Protein AF-A0A3D1IIG9-F1 (afdb_monomer)

Foldseek 3Di:
DDDDDDPDDDDPDPPPPVFPWQFQWADDDDPDPDPPFTKGKTFGADPVRFTDADDFPVNDWDDDPNHTFAWPTKDFADQAFEEEEEEDAAPADPVLVVLLVVLLCVLGDPNHHYHYYYDPDQVLVVLVVLLVVCLVVVTRQAEYEYEAADWDQDDDPDPDPPDRGDTAGDEHDDDLLVSLVSLSNSLYAYEYEHCHPDDRVSSQVSNSSNRHGYYHDVDSNCSNVVSNSRSSRSRRIMMTTGD

Secondary structure (DSSP, 8-state):
-----------------------EE------SSS-PPPEEEEE-B-TTS-B--S--GGG---EETTEEP-EEEEEEPP---EEEEEEES--S-HHHHHHHHHHHHHHS-TT-EEEEEE-SS-HHHHHHHHHHHHHHTT-SSEEEEEEE--EEEEPPSSS-TT-PPEEEE----S-HHHHHHHHHHTT-EEEEEE--SS--HHHHHHHHHHT--EEE-SSGGGHHHHHHHHHHHHHTEEEEEE-

Radius of gyration: 21.19 Å; Cα contacts (8 Å, |Δi|>4): 433; chains: 1; bounding box: 76×45×64 Å

Structure (mmCIF, N/CA/C/O backbone):
data_AF-A0A3D1IIG9-F1
#
_entry.id   AF-A0A3D1IIG9-F1
#
loop_
_atom_site.group_PDB
_atom_site.id
_atom_site.type_symbol
_atom_site.label_atom_id
_atom_site.label_alt_id
_atom_site.label_comp_id
_atom_site.label_asym_id
_atom_site.label_entity_id
_atom_site.label_seq_id
_atom_site.pdbx_PDB_ins_code
_atom_site.Cartn_x
_atom_site.Cartn_y
_atom_site.Cartn_z
_atom_site.occupancy
_atom_site.B_iso_or_equiv
_atom_site.auth_seq_id
_atom_site.auth_comp_id
_atom_site.auth_asym_id
_atom_site.auth_atom_id
_atom_site.pdbx_PDB_model_num
ATOM 1 N N . MET A 1 1 ? -47.572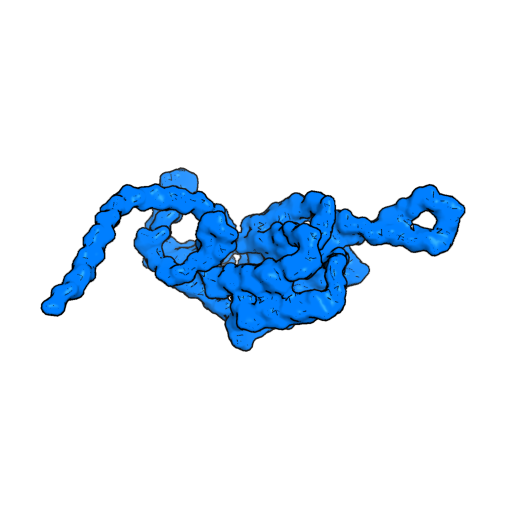 -26.404 11.079 1.00 38.66 1 MET A N 1
ATOM 2 C CA . MET A 1 1 ? -46.557 -25.676 10.290 1.00 38.66 1 MET A CA 1
ATOM 3 C C . MET A 1 1 ? -45.499 -25.202 11.264 1.00 38.66 1 MET A C 1
ATOM 5 O O . MET A 1 1 ? -45.734 -24.271 12.016 1.00 38.66 1 MET A O 1
ATOM 9 N N . THR A 1 2 ? -44.416 -25.962 11.346 1.00 31.12 2 THR A N 1
ATOM 10 C CA . THR A 1 2 ? -43.343 -25.873 12.341 1.00 31.12 2 THR A CA 1
ATOM 11 C C . THR A 1 2 ? -42.063 -25.474 11.617 1.00 31.12 2 THR A C 1
ATOM 13 O O . THR A 1 2 ? -41.696 -26.120 10.637 1.00 31.12 2 THR A O 1
ATOM 16 N N . ALA A 1 3 ? -41.422 -24.396 12.068 1.00 30.47 3 ALA A N 1
ATOM 17 C CA . ALA A 1 3 ? -40.123 -23.944 11.575 1.00 30.47 3 ALA A CA 1
ATOM 18 C C . ALA A 1 3 ? -39.001 -24.874 12.080 1.00 30.47 3 ALA A C 1
ATOM 20 O O . ALA A 1 3 ? -39.094 -25.350 13.216 1.00 30.47 3 ALA A O 1
ATOM 21 N N . PRO A 1 4 ? -37.945 -25.144 11.292 1.00 34.03 4 PRO A N 1
ATOM 22 C CA . PRO A 1 4 ? -36.802 -25.891 11.786 1.00 34.03 4 PRO A CA 1
ATOM 23 C C . PRO A 1 4 ? -35.900 -24.990 12.640 1.00 34.03 4 PRO A C 1
ATOM 25 O O . PRO A 1 4 ? -35.487 -23.906 12.231 1.00 34.03 4 PRO A O 1
ATOM 28 N N . ILE A 1 5 ? -35.602 -25.481 13.839 1.00 34.84 5 ILE A N 1
ATOM 29 C CA . ILE A 1 5 ? -34.604 -24.961 14.769 1.00 34.84 5 ILE A CA 1
ATOM 30 C C . ILE A 1 5 ? -33.250 -25.477 14.273 1.00 34.84 5 ILE A C 1
ATOM 32 O O . ILE A 1 5 ? -33.017 -26.685 14.283 1.00 34.84 5 ILE A O 1
ATOM 36 N N . ASN A 1 6 ? -32.369 -24.586 13.815 1.00 32.25 6 ASN A N 1
ATOM 37 C CA . ASN A 1 6 ? -31.002 -24.957 13.462 1.00 32.25 6 ASN A CA 1
ATOM 38 C C . ASN A 1 6 ? -30.121 -24.868 14.716 1.00 32.25 6 ASN A C 1
ATOM 40 O O . ASN A 1 6 ? -29.625 -23.803 15.076 1.00 32.25 6 ASN A O 1
ATOM 44 N N . THR A 1 7 ? -29.971 -25.988 15.420 1.00 33.12 7 THR A N 1
ATOM 45 C CA . THR A 1 7 ? -28.991 -26.152 16.498 1.00 33.12 7 THR A CA 1
ATOM 46 C C . THR A 1 7 ? -27.610 -26.400 15.892 1.00 33.12 7 THR A C 1
ATOM 48 O O . THR A 1 7 ? -27.179 -27.545 15.756 1.00 33.12 7 THR A O 1
ATOM 51 N N . GLY A 1 8 ? -26.923 -25.320 15.520 1.00 28.28 8 GLY A N 1
ATOM 52 C CA . GLY A 1 8 ? -25.485 -25.329 15.265 1.00 28.28 8 GLY A CA 1
ATOM 53 C C . GLY A 1 8 ? -24.736 -25.356 16.594 1.00 28.28 8 GLY A C 1
ATOM 54 O O . GLY A 1 8 ? -24.771 -24.398 17.360 1.00 28.28 8 GLY A O 1
ATOM 55 N N . HIS A 1 9 ? -24.121 -26.494 16.889 1.00 26.06 9 HIS A N 1
ATOM 56 C CA . HIS A 1 9 ? -23.272 -26.727 18.050 1.00 26.06 9 HIS A CA 1
ATOM 57 C C . HIS A 1 9 ? -22.006 -25.857 17.922 1.00 26.06 9 HIS A C 1
ATOM 59 O O . HIS A 1 9 ? -21.160 -26.125 17.071 1.00 26.06 9 HIS A O 1
ATOM 65 N N . TRP A 1 10 ? -21.879 -24.808 18.737 1.00 26.14 10 TRP A N 1
ATOM 66 C CA . TRP A 1 10 ? -20.650 -24.021 18.848 1.00 26.14 10 TRP A CA 1
ATOM 67 C C . TRP A 1 10 ? -19.617 -24.847 19.616 1.00 26.14 10 TRP A C 1
ATOM 69 O O . TRP A 1 10 ? -19.665 -24.950 20.840 1.00 26.14 10 TRP A O 1
ATOM 79 N N . LEU A 1 11 ? -18.704 -25.488 18.890 1.00 24.77 11 LEU A N 1
ATOM 80 C CA . LEU A 1 11 ? -17.467 -25.980 19.484 1.00 24.77 11 LEU A CA 1
ATOM 81 C C . LEU A 1 11 ? -16.578 -24.764 19.792 1.00 24.77 11 LEU A C 1
ATOM 83 O O . LEU A 1 11 ? -16.455 -23.890 18.931 1.00 24.77 11 LEU A O 1
ATOM 87 N N . PRO A 1 12 ? -15.933 -24.692 20.972 1.00 29.30 12 PRO A N 1
ATOM 88 C CA . PRO A 1 12 ? -14.936 -23.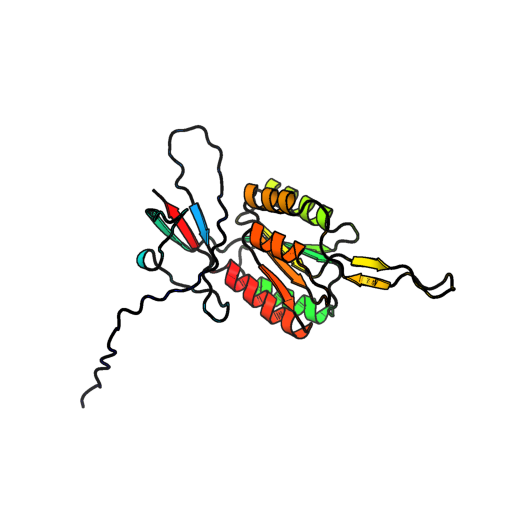673 21.266 1.00 29.30 12 PRO A CA 1
ATOM 89 C C . PRO A 1 12 ? -13.664 -24.019 20.482 1.00 29.30 12 PRO A C 1
ATOM 91 O O . PRO A 1 12 ? -12.725 -24.630 20.990 1.00 29.30 12 PRO A O 1
ATOM 94 N N . GLY A 1 13 ? -13.673 -23.701 19.191 1.00 23.98 13 GLY A N 1
ATOM 95 C CA . GLY A 1 13 ? -12.507 -23.770 18.331 1.00 23.98 13 GLY A CA 1
ATOM 96 C C . GLY A 1 13 ? -11.653 -22.547 18.601 1.00 23.98 13 GLY A C 1
ATOM 97 O O . GLY A 1 13 ? -12.011 -21.442 18.210 1.00 23.98 13 GLY A O 1
ATOM 98 N N . ARG A 1 14 ? -10.526 -22.739 19.286 1.00 28.67 14 ARG A N 1
ATOM 99 C CA . ARG A 1 14 ? -9.437 -21.762 19.305 1.00 28.67 14 ARG A CA 1
ATOM 100 C C . ARG A 1 14 ? -8.974 -21.594 17.856 1.00 28.67 14 ARG A C 1
ATOM 102 O O . ARG A 1 14 ? -8.180 -22.399 17.377 1.00 28.67 14 ARG A O 1
ATOM 109 N N . CYS A 1 15 ? -9.509 -20.599 17.155 1.00 25.22 15 CYS A N 1
ATOM 110 C CA . CYS A 1 15 ? -8.976 -20.173 15.873 1.00 25.22 15 CYS A CA 1
ATOM 111 C C . CYS A 1 15 ? -7.603 -19.561 16.142 1.00 25.22 15 CYS A C 1
ATOM 113 O O . CYS A 1 15 ? -7.480 -18.408 16.541 1.00 25.22 15 CYS A O 1
ATOM 115 N N . LEU A 1 16 ? -6.556 -20.362 15.954 1.00 27.25 16 LEU A N 1
ATOM 116 C CA . LEU A 1 16 ? -5.224 -19.858 15.654 1.00 27.25 16 LEU A CA 1
ATOM 117 C C . LEU A 1 16 ? -5.292 -19.267 14.242 1.00 27.25 16 LEU A C 1
ATOM 119 O O . LEU A 1 16 ? -4.870 -19.892 13.275 1.00 27.25 16 LEU A O 1
ATOM 123 N N . ALA A 1 17 ? -5.883 -18.079 14.118 1.00 29.58 17 ALA A N 1
ATOM 124 C CA . ALA A 1 17 ? -5.626 -17.240 12.965 1.00 29.58 17 ALA A CA 1
ATOM 125 C C . ALA A 1 17 ? -4.151 -16.844 13.071 1.00 29.58 17 ALA A C 1
ATOM 127 O O . ALA A 1 17 ? -3.752 -16.137 13.999 1.00 29.58 17 ALA A O 1
ATOM 128 N N . ALA A 1 18 ? -3.319 -17.359 12.169 1.00 28.66 18 ALA A N 1
ATOM 129 C CA . ALA A 1 18 ? -1.972 -16.849 11.972 1.00 28.66 18 ALA A CA 1
ATOM 130 C C . ALA A 1 18 ? -2.096 -15.461 11.325 1.00 28.66 18 ALA A C 1
ATOM 132 O O . ALA A 1 18 ? -1.883 -15.293 10.130 1.00 28.66 18 ALA A O 1
ATOM 133 N N . ALA A 1 19 ? -2.526 -14.477 12.111 1.0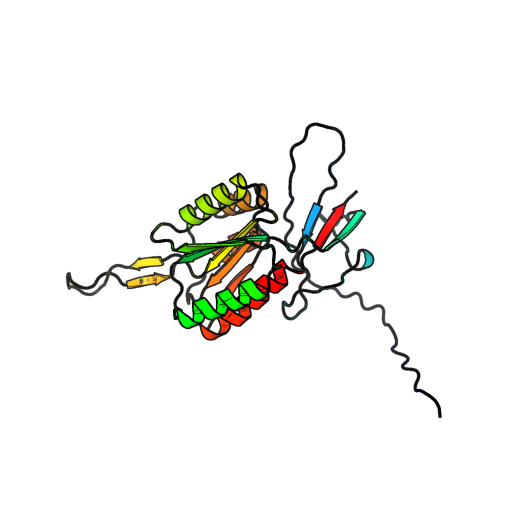0 37.03 19 ALA A N 1
ATOM 134 C CA . ALA A 1 19 ? -2.531 -13.088 11.710 1.00 37.03 19 ALA A CA 1
ATOM 135 C C . ALA A 1 19 ? -1.068 -12.636 11.620 1.00 37.03 19 ALA A C 1
ATOM 137 O O . ALA A 1 19 ? -0.345 -12.589 12.617 1.00 37.03 19 ALA A O 1
ATOM 138 N N . GLY A 1 20 ? -0.606 -12.366 10.400 1.00 31.59 20 GLY A N 1
ATOM 139 C CA . GLY A 1 20 ? 0.626 -11.621 10.190 1.00 31.59 20 GLY A CA 1
ATOM 140 C C . GLY A 1 20 ? 0.391 -10.191 10.659 1.00 31.59 20 GLY A C 1
ATOM 141 O O . GLY A 1 20 ? -0.203 -9.399 9.939 1.00 31.59 20 GLY A O 1
ATOM 142 N N . PHE A 1 21 ? 0.796 -9.874 11.886 1.00 35.38 21 PHE A N 1
ATOM 143 C CA . PHE A 1 21 ? 0.700 -8.520 12.419 1.00 35.38 21 PHE A CA 1
ATOM 144 C C . PHE A 1 21 ? 1.893 -7.695 11.937 1.00 35.38 21 PHE A C 1
ATOM 146 O O . PHE A 1 21 ? 3.041 -8.078 12.162 1.00 35.38 21 PHE A O 1
ATOM 153 N N . VAL A 1 22 ? 1.630 -6.535 11.333 1.00 37.47 22 VAL A N 1
ATOM 154 C CA . VAL A 1 22 ? 2.632 -5.472 11.213 1.00 37.47 22 VAL A CA 1
ATOM 155 C C . VAL A 1 22 ? 2.245 -4.349 12.168 1.00 37.47 22 VAL A C 1
ATOM 157 O O . VAL A 1 22 ? 1.133 -3.837 12.128 1.00 37.47 22 VAL A O 1
ATOM 160 N N . VAL A 1 23 ? 3.165 -4.008 13.068 1.00 35.47 23 VAL A N 1
ATOM 161 C CA . VAL A 1 23 ? 2.992 -3.017 14.135 1.00 35.47 23 VAL A CA 1
ATOM 162 C C . VAL A 1 23 ? 3.627 -1.706 13.667 1.00 35.47 23 VAL A C 1
ATOM 164 O O . VAL A 1 23 ? 4.851 -1.574 13.682 1.00 35.47 23 VAL A O 1
ATOM 167 N N . VAL A 1 24 ? 2.815 -0.727 13.257 1.00 37.62 24 VAL A N 1
ATOM 168 C CA . VAL A 1 24 ? 3.277 0.658 13.042 1.00 37.62 24 VAL A CA 1
ATOM 169 C C . VAL A 1 24 ? 2.921 1.480 14.281 1.00 37.62 24 VAL A C 1
ATOM 171 O O . VAL A 1 24 ? 1.747 1.711 14.566 1.00 37.62 24 VAL A O 1
ATOM 174 N N . ALA A 1 25 ? 3.939 1.895 15.039 1.00 34.03 25 ALA A N 1
ATOM 175 C CA . ALA A 1 25 ? 3.782 2.759 16.206 1.00 34.03 25 ALA A CA 1
ATOM 176 C C . ALA A 1 25 ? 3.838 4.234 15.778 1.00 34.03 25 ALA A C 1
ATOM 178 O O . ALA A 1 25 ? 4.900 4.740 15.421 1.00 34.03 25 ALA A O 1
ATOM 179 N N . LEU A 1 26 ? 2.704 4.934 15.834 1.00 36.94 26 LEU A N 1
ATOM 180 C CA . LEU A 1 26 ? 2.644 6.379 15.601 1.00 36.94 26 LEU A CA 1
ATOM 181 C C . LEU A 1 26 ? 3.054 7.112 16.887 1.00 36.94 26 LEU A C 1
ATOM 183 O O . LEU A 1 26 ? 2.313 7.105 17.869 1.00 36.94 26 LEU A O 1
ATOM 187 N N . SER A 1 27 ? 4.230 7.744 16.899 1.00 34.62 27 SER A N 1
ATOM 188 C CA . SER A 1 27 ? 4.685 8.555 18.037 1.00 34.62 27 SER A CA 1
ATOM 189 C C . SER A 1 27 ? 4.366 10.030 17.805 1.00 34.62 27 SER A C 1
ATOM 191 O O . SER A 1 27 ? 4.919 10.659 16.910 1.00 34.62 27 SER A O 1
ATOM 193 N N . SER A 1 28 ? 3.490 10.608 18.627 1.00 37.94 28 SER A N 1
ATOM 194 C CA . SER A 1 28 ? 3.276 12.059 18.679 1.00 37.94 28 SER A CA 1
ATOM 195 C C . SER A 1 28 ? 4.042 12.648 19.862 1.00 37.94 28 SER A C 1
ATOM 197 O O . SER A 1 28 ? 3.735 12.362 21.019 1.00 37.94 28 SER A O 1
ATOM 199 N N . SER A 1 29 ? 5.038 13.484 19.581 1.00 36.81 29 SER A N 1
ATOM 200 C CA . SER A 1 29 ? 5.820 14.187 20.600 1.00 36.81 29 SER A CA 1
ATOM 201 C C . SER A 1 29 ? 5.036 15.378 21.157 1.00 36.81 29 SER A C 1
ATOM 203 O O . SER A 1 29 ? 5.045 16.457 20.568 1.00 36.81 29 SER A O 1
ATOM 205 N N . SER A 1 30 ? 4.391 15.221 22.316 1.00 34.94 30 SER A N 1
ATOM 206 C CA . SER A 1 30 ? 3.925 16.360 23.118 1.00 34.94 30 SER A CA 1
ATOM 207 C C . SER A 1 30 ? 4.336 16.205 24.578 1.00 34.94 30 SER A C 1
ATOM 209 O O . SER A 1 30 ? 3.951 15.253 25.253 1.00 34.94 30 SER A O 1
ATOM 211 N N . THR A 1 31 ? 5.116 17.162 25.073 1.00 44.75 31 THR A N 1
ATOM 212 C CA . THR A 1 31 ? 5.512 17.307 26.475 1.00 44.75 31 THR A CA 1
ATOM 213 C C . THR A 1 31 ? 4.307 17.702 27.331 1.00 44.75 31 THR A C 1
ATOM 215 O O . THR A 1 31 ? 3.998 18.874 27.525 1.00 44.75 31 THR A O 1
ATOM 218 N N . GLY A 1 32 ? 3.631 16.689 27.863 1.00 37.44 32 GLY A N 1
ATOM 219 C CA . GLY A 1 32 ? 2.594 16.783 28.884 1.00 37.44 32 GLY A CA 1
ATOM 220 C C . GLY A 1 32 ? 2.266 15.374 29.367 1.00 37.44 32 GLY A C 1
ATOM 221 O O . GLY A 1 32 ? 2.089 14.482 28.551 1.00 37.44 32 GLY A O 1
ATOM 222 N N . SER A 1 33 ? 2.233 15.155 30.683 1.00 40.09 33 SER A N 1
ATOM 223 C CA . SER A 1 33 ? 1.969 13.860 31.337 1.00 40.09 33 SER A CA 1
ATOM 224 C C . SER A 1 33 ? 0.505 13.404 31.179 1.00 40.09 33 SER A C 1
ATOM 226 O O . SER A 1 33 ? -0.215 13.213 32.158 1.00 40.09 33 SER A O 1
ATOM 228 N N . ALA A 1 34 ? 0.062 13.221 29.943 1.00 35.38 34 ALA A N 1
ATOM 229 C CA . ALA A 1 34 ? -0.947 12.246 29.581 1.00 35.38 34 ALA A CA 1
ATOM 230 C C . ALA A 1 34 ? -0.166 11.157 28.846 1.00 35.38 34 ALA A C 1
ATOM 232 O O . ALA A 1 34 ? 0.475 11.458 27.842 1.00 35.38 34 ALA A O 1
ATOM 233 N N . GLN A 1 35 ? -0.132 9.927 29.364 1.00 41.72 35 GLN A N 1
ATOM 234 C CA . GLN A 1 35 ? 0.345 8.806 28.557 1.00 41.72 35 GLN A CA 1
ATOM 235 C C . GLN A 1 35 ? -0.565 8.761 27.333 1.00 41.72 35 GLN A C 1
ATOM 237 O O . GLN A 1 35 ? -1.729 8.380 27.441 1.00 41.72 35 GLN A O 1
ATOM 242 N N . THR A 1 36 ? -0.076 9.258 26.196 1.00 47.91 36 THR A N 1
ATOM 243 C CA . THR A 1 36 ? -0.783 9.133 24.929 1.00 47.91 36 THR A CA 1
ATOM 244 C C . THR A 1 36 ? -1.031 7.640 24.753 1.00 47.91 36 THR A C 1
ATOM 246 O O . THR A 1 36 ? -0.054 6.883 24.798 1.00 47.91 36 THR A O 1
ATOM 249 N N . PRO A 1 37 ? -2.294 7.188 24.643 1.00 58.81 37 PRO A N 1
ATOM 250 C CA . PRO A 1 37 ? -2.571 5.771 24.492 1.00 58.81 37 PRO A CA 1
ATOM 251 C C . PRO A 1 37 ? -1.763 5.286 23.298 1.00 58.81 37 PRO A C 1
ATOM 253 O O . PRO A 1 37 ? -1.815 5.890 22.223 1.00 58.81 37 PRO A O 1
ATOM 256 N N . THR A 1 38 ? -0.956 4.249 23.511 1.00 80.25 38 THR A N 1
ATOM 257 C CA . THR A 1 38 ? -0.245 3.627 22.398 1.00 80.25 38 THR A CA 1
ATOM 258 C C . THR A 1 38 ? -1.314 3.116 21.443 1.00 80.25 38 THR A C 1
ATOM 260 O O . THR A 1 38 ? -2.293 2.505 21.876 1.00 80.25 38 THR A O 1
ATOM 263 N N . ARG A 1 39 ? -1.179 3.453 20.162 1.00 87.00 39 ARG A N 1
ATOM 264 C CA . ARG A 1 39 ? -2.126 3.071 19.116 1.00 87.00 39 ARG A CA 1
ATOM 265 C C . ARG A 1 39 ? -1.406 2.241 18.076 1.00 87.00 39 ARG A C 1
ATOM 267 O O . ARG A 1 39 ? -0.316 2.617 17.651 1.00 87.00 39 ARG A O 1
ATOM 274 N N . LEU A 1 40 ? -2.031 1.147 17.666 1.00 88.81 40 LEU A N 1
ATOM 275 C CA . LEU A 1 40 ? -1.550 0.292 16.590 1.00 88.81 40 LEU A CA 1
ATOM 276 C C . LEU A 1 40 ? -2.562 0.279 15.459 1.00 88.81 40 LEU A C 1
ATOM 278 O O . LEU A 1 40 ? -3.728 -0.039 15.679 1.00 88.81 40 LEU A O 1
ATOM 282 N N . LEU A 1 41 ? -2.101 0.604 14.255 1.00 90.50 41 LEU A N 1
ATOM 283 C CA . LEU A 1 41 ? -2.853 0.341 13.037 1.00 90.50 41 LEU A CA 1
ATOM 284 C C . LEU A 1 41 ? -2.630 -1.118 12.641 1.00 90.50 41 LEU A C 1
ATOM 286 O O . LEU A 1 41 ? -1.484 -1.547 12.519 1.00 90.50 41 LEU A O 1
ATOM 290 N N . VAL A 1 42 ? -3.711 -1.867 12.444 1.00 91.44 42 VAL A N 1
ATOM 291 C CA . VAL A 1 42 ? -3.652 -3.280 12.062 1.00 91.44 42 VAL A CA 1
ATOM 292 C C . VAL A 1 42 ? -4.561 -3.574 10.877 1.00 91.44 42 VAL A C 1
ATOM 294 O O . VAL A 1 42 ? -5.683 -3.074 10.786 1.00 91.44 42 VAL A O 1
ATOM 297 N N . THR A 1 43 ? -4.081 -4.443 9.996 1.00 90.75 43 THR A N 1
ATOM 298 C CA . THR A 1 43 ? -4.888 -5.114 8.977 1.00 90.75 43 THR A CA 1
ATOM 299 C C . THR A 1 43 ? -5.131 -6.546 9.436 1.00 90.75 43 THR A C 1
ATOM 301 O O . THR A 1 43 ? -4.185 -7.234 9.820 1.00 90.75 43 THR A O 1
ATOM 304 N N . VAL A 1 44 ? -6.378 -7.014 9.375 1.00 92.00 44 VAL A N 1
ATOM 305 C CA . VAL A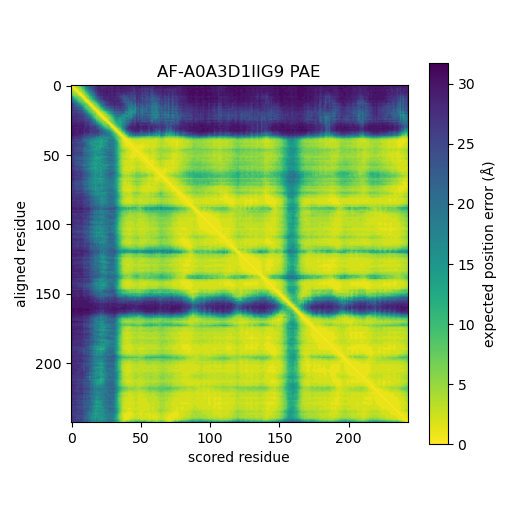 1 44 ? -6.710 -8.427 9.605 1.00 92.00 44 VAL A CA 1
ATOM 306 C C . VAL A 1 44 ? -7.126 -9.046 8.282 1.00 92.00 44 VAL A C 1
ATOM 308 O O . VAL A 1 44 ? -8.054 -8.558 7.641 1.00 92.00 44 VAL A O 1
ATOM 311 N N . LEU A 1 45 ? -6.429 -10.106 7.878 1.00 91.31 45 LEU A N 1
ATOM 312 C CA . LEU A 1 45 ? -6.690 -10.849 6.648 1.00 91.31 45 LEU A CA 1
ATOM 313 C C . LEU A 1 45 ? -7.197 -12.257 6.981 1.00 91.31 45 LEU A C 1
ATOM 315 O O . LEU A 1 45 ? -6.784 -12.846 7.982 1.00 91.31 45 LEU A O 1
ATOM 319 N N . ASP A 1 46 ? -8.074 -12.797 6.140 1.00 90.38 46 ASP A N 1
ATOM 320 C CA . ASP A 1 46 ? -8.499 -14.194 6.198 1.00 90.38 46 ASP A CA 1
ATOM 321 C C . ASP A 1 46 ? -7.473 -15.143 5.546 1.00 90.38 46 ASP A C 1
ATOM 323 O O . ASP A 1 46 ? -6.420 -14.731 5.054 1.00 90.38 46 ASP A O 1
ATOM 327 N N . GLU A 1 47 ? -7.780 -16.442 5.518 1.00 89.56 47 GLU A N 1
ATOM 328 C CA . GLU A 1 47 ? -6.907 -17.475 4.934 1.00 89.56 47 GLU A CA 1
ATOM 329 C C . GLU A 1 47 ? -6.653 -17.292 3.427 1.00 89.56 47 GLU A C 1
ATOM 331 O O . GLU A 1 47 ? -5.698 -17.846 2.882 1.00 89.56 47 GLU A O 1
ATOM 336 N N . THR A 1 48 ? -7.503 -16.523 2.744 1.00 85.81 48 THR A N 1
ATOM 337 C CA . THR A 1 48 ? -7.375 -16.201 1.319 1.00 85.81 48 THR A CA 1
ATOM 338 C C . THR A 1 48 ? -6.613 -14.897 1.076 1.00 85.81 48 THR A C 1
ATOM 340 O O . THR A 1 48 ? -6.307 -14.574 -0.073 1.00 85.81 48 THR A O 1
ATOM 343 N N . GLY A 1 49 ? -6.271 -14.169 2.145 1.00 84.31 49 GLY A N 1
ATOM 344 C CA . GLY A 1 49 ? -5.648 -12.851 2.092 1.00 84.31 49 GLY A CA 1
ATOM 345 C C . GLY A 1 49 ? -6.645 -11.706 1.907 1.00 84.31 49 GLY A C 1
ATOM 346 O O . GLY A 1 49 ? -6.222 -10.593 1.605 1.00 84.31 49 GLY A O 1
ATOM 347 N N . ALA A 1 50 ? -7.951 -11.949 2.056 1.00 88.00 50 ALA A N 1
ATOM 348 C CA . ALA A 1 50 ? -8.960 -10.900 1.972 1.00 88.00 50 ALA A CA 1
ATOM 349 C C . ALA A 1 50 ? -9.132 -10.197 3.332 1.00 88.00 50 ALA A C 1
ATOM 351 O O . ALA A 1 50 ? -9.083 -10.859 4.370 1.00 88.00 50 ALA A O 1
ATOM 352 N N . PRO A 1 51 ? -9.341 -8.870 3.364 1.00 91.31 51 PRO A N 1
ATOM 353 C CA . PRO A 1 51 ? -9.498 -8.145 4.618 1.00 91.31 51 PRO A CA 1
ATOM 354 C C . PRO A 1 51 ? -10.808 -8.484 5.340 1.00 91.31 51 PRO A C 1
ATOM 356 O O . PRO A 1 51 ? -11.864 -8.613 4.718 1.00 91.31 51 PRO A O 1
ATOM 359 N N . VAL A 1 52 ? -10.742 -8.582 6.670 1.00 93.06 52 VAL A N 1
ATOM 360 C CA . VAL A 1 52 ? -11.872 -8.947 7.537 1.00 93.06 52 VAL A CA 1
ATOM 361 C C . VAL A 1 52 ? -12.482 -7.704 8.188 1.00 93.06 52 VAL A C 1
ATOM 363 O O . VAL A 1 52 ? -11.854 -7.022 9.000 1.00 93.06 52 VAL A O 1
ATOM 366 N N . ALA A 1 53 ? -13.739 -7.420 7.849 1.00 92.62 53 ALA A N 1
ATOM 367 C CA . ALA A 1 53 ? -14.507 -6.289 8.368 1.00 92.62 53 ALA A CA 1
ATOM 368 C C . ALA A 1 53 ? -15.359 -6.658 9.601 1.00 92.62 53 ALA A C 1
ATOM 370 O O . ALA A 1 53 ? -15.719 -7.816 9.798 1.00 92.62 53 ALA A O 1
ATOM 371 N N . GLY A 1 54 ? -15.751 -5.646 10.382 1.00 91.81 54 GLY A N 1
ATOM 372 C CA . GLY A 1 54 ? -16.710 -5.782 11.483 1.00 91.81 54 GLY A CA 1
ATOM 373 C C . GLY A 1 54 ? -16.153 -6.390 12.771 1.00 91.81 54 GLY A C 1
ATOM 374 O O . GLY A 1 54 ? -16.948 -6.770 13.628 1.00 91.81 54 GLY A O 1
ATOM 375 N N . LEU A 1 55 ? -14.827 -6.469 12.914 1.00 92.94 55 LEU A N 1
ATOM 376 C CA . LEU A 1 55 ? -14.200 -7.013 14.113 1.00 92.94 55 LEU A CA 1
ATOM 377 C C . LEU A 1 55 ? -14.401 -6.089 15.317 1.00 92.94 55 LEU A C 1
ATOM 379 O O . LEU A 1 55 ? -14.314 -4.862 15.230 1.00 92.94 55 LEU A O 1
ATOM 383 N N . THR A 1 56 ? -14.638 -6.714 16.458 1.00 92.00 56 THR A N 1
ATOM 384 C CA . THR A 1 56 ? -14.861 -6.097 17.761 1.00 92.00 56 THR A CA 1
ATOM 385 C C . THR A 1 56 ? -13.691 -6.383 18.694 1.00 92.00 56 THR A C 1
ATOM 387 O O . THR A 1 56 ? -12.876 -7.266 18.445 1.00 92.00 56 THR A O 1
ATOM 390 N N . ARG A 1 57 ? -13.604 -5.647 19.807 1.00 92.50 57 ARG A N 1
ATOM 391 C CA . ARG A 1 57 ? -12.539 -5.807 20.811 1.00 92.50 57 ARG A CA 1
ATOM 392 C C . ARG A 1 57 ? -12.319 -7.263 21.237 1.00 92.50 57 ARG A C 1
ATOM 394 O O . ARG A 1 57 ? -11.171 -7.677 21.352 1.00 92.50 57 ARG A O 1
ATOM 401 N N . ASP A 1 58 ? -13.395 -8.013 21.462 1.00 92.31 58 ASP A N 1
ATOM 402 C CA . ASP A 1 58 ? -13.333 -9.378 22.002 1.00 92.31 58 ASP A CA 1
ATOM 403 C C . ASP A 1 58 ? -12.710 -10.386 21.017 1.00 92.31 58 ASP A C 1
ATOM 405 O O . ASP A 1 58 ? -12.364 -11.503 21.398 1.00 92.31 58 ASP A O 1
ATOM 409 N N . GLU A 1 59 ? -12.534 -9.989 19.755 1.00 93.94 59 GLU A N 1
ATOM 410 C CA . GLU A 1 59 ? -11.901 -10.783 18.698 1.00 93.94 59 GLU A CA 1
ATOM 411 C C . GLU A 1 59 ? -10.393 -10.511 18.575 1.00 93.94 59 GLU A C 1
ATOM 413 O O . GLU A 1 59 ? -9.713 -11.163 17.782 1.00 93.94 59 GLU A O 1
ATOM 418 N N . PHE A 1 60 ? -9.847 -9.585 19.373 1.00 93.06 60 PHE A N 1
ATOM 419 C CA . PHE A 1 60 ? -8.419 -9.283 19.403 1.00 93.06 60 PHE A CA 1
ATOM 420 C C . PHE A 1 60 ? -7.766 -9.772 20.695 1.00 93.06 60 PHE A C 1
ATOM 422 O O . PHE A 1 60 ? -8.202 -9.491 21.808 1.00 93.06 60 PHE A O 1
ATOM 429 N N . THR A 1 61 ? -6.627 -10.440 20.538 1.00 91.69 61 THR A N 1
ATOM 430 C CA . THR A 1 61 ? -5.667 -10.680 21.616 1.00 91.69 61 THR A CA 1
ATOM 431 C C . THR A 1 61 ? -4.304 -10.246 21.109 1.00 91.69 61 THR A C 1
ATOM 433 O O . THR A 1 61 ? -3.804 -10.797 20.129 1.00 91.69 61 THR A O 1
ATOM 436 N N . VAL A 1 62 ? -3.705 -9.249 21.756 1.00 89.81 62 VAL A N 1
ATOM 437 C CA . VAL A 1 62 ? -2.400 -8.716 21.356 1.00 89.81 62 VAL A CA 1
ATOM 438 C C . VAL A 1 62 ? -1.374 -9.098 22.404 1.00 89.81 62 VAL A C 1
ATOM 440 O O . VAL A 1 62 ? -1.600 -8.922 23.599 1.00 89.81 62 VAL A O 1
ATOM 443 N N . ARG A 1 63 ? -0.238 -9.627 21.951 1.00 88.69 63 ARG A N 1
ATOM 444 C CA . ARG A 1 63 ? 0.880 -9.997 22.817 1.00 88.69 63 ARG A CA 1
ATOM 445 C C . ARG A 1 63 ? 2.161 -9.348 22.315 1.00 88.69 63 ARG A C 1
ATOM 447 O O . ARG A 1 63 ? 2.430 -9.384 21.117 1.00 88.69 63 ARG A O 1
ATOM 454 N N . LEU A 1 64 ? 2.948 -8.801 23.231 1.00 83.44 64 LEU A N 1
ATOM 455 C CA . LEU A 1 64 ? 4.303 -8.319 22.980 1.00 83.44 64 LEU A CA 1
ATOM 456 C C . LEU A 1 64 ? 5.256 -9.130 23.854 1.00 83.44 64 LEU A C 1
ATOM 458 O O . LEU A 1 64 ? 5.058 -9.193 25.064 1.00 83.44 64 LEU A O 1
ATOM 462 N N . ASP A 1 65 ? 6.245 -9.785 23.244 1.00 87.75 65 ASP A N 1
ATOM 463 C CA . ASP A 1 65 ? 7.206 -10.651 23.946 1.00 87.75 65 ASP A CA 1
ATOM 464 C C . ASP A 1 65 ? 6.525 -11.660 24.890 1.00 87.75 65 ASP A C 1
ATOM 466 O O . ASP A 1 65 ? 6.867 -11.793 26.063 1.00 87.75 65 ASP A O 1
ATOM 470 N N . ASP A 1 66 ? 5.496 -12.343 24.374 1.00 87.31 66 ASP A N 1
ATOM 471 C CA . ASP A 1 66 ? 4.632 -13.277 25.105 1.00 87.31 66 ASP A CA 1
ATOM 472 C C . ASP A 1 66 ? 3.770 -12.678 26.232 1.00 87.31 66 ASP A C 1
ATOM 474 O O . ASP A 1 66 ? 2.950 -13.401 26.806 1.00 87.31 66 ASP A O 1
ATOM 478 N N . VAL A 1 67 ? 3.840 -11.377 26.497 1.00 88.75 67 VAL A N 1
ATOM 479 C CA . VAL A 1 67 ? 2.980 -10.692 27.469 1.00 88.75 67 VAL A CA 1
ATOM 480 C C . VAL A 1 67 ? 1.725 -10.178 26.775 1.00 88.75 67 VAL A C 1
ATOM 482 O O . VAL A 1 67 ? 1.810 -9.443 25.796 1.00 88.75 67 VAL A O 1
ATOM 485 N N . GLU A 1 68 ? 0.552 -10.574 27.267 1.00 89.88 68 GLU A N 1
ATOM 486 C CA . GLU A 1 68 ? -0.728 -10.046 26.786 1.00 89.88 68 GLU A CA 1
ATOM 487 C C . GLU A 1 68 ? -0.891 -8.580 27.188 1.00 89.88 68 GLU A C 1
ATOM 489 O O . GLU A 1 68 ? -0.690 -8.219 28.348 1.00 89.88 68 GLU A O 1
ATOM 494 N N . LEU A 1 69 ? -1.208 -7.741 26.204 1.00 88.44 69 LEU A N 1
ATOM 495 C CA . LEU A 1 69 ? -1.431 -6.316 26.394 1.00 88.44 69 LEU A CA 1
ATOM 496 C C . LEU A 1 69 ? -2.908 -6.061 26.680 1.00 88.44 69 LEU A C 1
ATOM 498 O O . LEU A 1 69 ? -3.775 -6.609 25.996 1.00 88.44 69 LEU A O 1
ATOM 502 N N . ASP A 1 70 ? -3.191 -5.180 27.640 1.00 89.44 70 ASP A N 1
ATOM 503 C CA . ASP A 1 70 ? -4.560 -4.738 27.883 1.00 89.44 70 ASP A CA 1
ATOM 504 C C . ASP A 1 70 ? -4.978 -3.764 26.780 1.00 89.44 70 ASP A C 1
ATOM 506 O O . ASP A 1 70 ? -4.522 -2.618 26.690 1.00 89.44 70 ASP A O 1
ATOM 510 N N . LEU A 1 71 ? -5.823 -4.259 25.882 1.00 91.06 71 LEU A N 1
ATOM 511 C CA . LEU A 1 71 ? -6.483 -3.408 24.911 1.00 91.06 71 LEU A CA 1
ATOM 512 C C . LEU A 1 71 ? -7.384 -2.436 25.677 1.00 91.06 71 LEU A C 1
ATOM 514 O O . LEU A 1 71 ? -8.072 -2.805 26.612 1.00 91.06 71 LEU A O 1
ATOM 518 N N . ALA A 1 72 ? -7.444 -1.180 25.275 1.00 91.06 72 ALA A N 1
ATOM 519 C CA . ALA A 1 72 ? -8.425 -0.206 25.740 1.00 91.06 72 ALA A CA 1
ATOM 520 C C . ALA A 1 72 ? -9.620 -0.138 24.774 1.00 91.06 72 ALA A C 1
ATOM 522 O O . ALA A 1 72 ? -10.763 0.015 25.204 1.00 91.06 72 ALA A O 1
ATOM 523 N N . GLY A 1 73 ? -9.388 -0.336 23.474 1.00 90.81 73 GLY A N 1
ATOM 524 C CA . GLY A 1 73 ? -10.442 -0.299 22.466 1.00 90.81 73 GLY A CA 1
ATOM 525 C C . GLY A 1 73 ? -9.973 -0.724 21.082 1.00 90.81 73 GLY A C 1
ATOM 526 O O . GLY A 1 73 ? -8.774 -0.787 20.811 1.00 90.81 73 GLY A O 1
ATOM 527 N N . VAL A 1 74 ? -10.954 -1.002 20.226 1.00 94.81 74 VAL A N 1
ATOM 528 C CA . VAL A 1 74 ? -10.783 -1.338 18.813 1.00 94.81 74 VAL A CA 1
ATOM 529 C C . VAL A 1 74 ? -11.802 -0.532 18.027 1.00 94.81 74 VAL A C 1
ATOM 531 O O . VAL A 1 74 ? -12.995 -0.593 18.325 1.00 94.81 74 VAL A O 1
ATOM 534 N N . GLU A 1 75 ? -11.334 0.219 17.039 1.00 94.88 75 GLU A N 1
ATOM 535 C CA . GLU A 1 75 ? -12.181 1.007 16.146 1.00 94.88 75 GLU A CA 1
ATOM 536 C C . GLU A 1 75 ? -11.701 0.879 14.696 1.00 94.88 75 GLU A C 1
ATOM 538 O O . GLU A 1 75 ? -10.500 0.709 14.471 1.00 94.88 75 GLU A O 1
ATOM 543 N N . PRO A 1 76 ? -12.594 0.952 13.695 1.00 93.81 76 PRO A N 1
ATOM 544 C CA . PRO A 1 76 ? -12.175 1.100 12.307 1.00 93.81 76 PRO A CA 1
ATOM 545 C C . PRO A 1 76 ? -11.298 2.347 12.136 1.00 93.81 76 PRO A C 1
ATOM 547 O O . PRO A 1 76 ? -11.604 3.413 12.673 1.00 93.81 76 PRO A O 1
ATOM 550 N N . ALA A 1 77 ? -10.209 2.223 11.381 1.00 92.12 77 ALA A N 1
ATOM 551 C CA . ALA A 1 77 ? -9.370 3.356 11.017 1.00 92.12 77 ALA A CA 1
ATOM 552 C C . ALA A 1 77 ? -10.132 4.308 10.081 1.00 92.12 77 ALA A C 1
ATOM 554 O O . ALA A 1 77 ? -11.027 3.893 9.343 1.00 92.12 77 ALA A O 1
ATOM 555 N N . THR A 1 78 ? -9.763 5.593 10.073 1.00 89.06 78 THR A N 1
ATOM 556 C CA . THR A 1 78 ? -10.361 6.555 9.136 1.00 89.06 78 THR A CA 1
ATOM 557 C C . THR A 1 78 ? -10.124 6.094 7.701 1.00 89.06 78 THR A C 1
ATOM 559 O O . THR A 1 78 ? -9.011 5.723 7.350 1.00 89.06 78 THR A O 1
ATOM 562 N N . THR A 1 79 ? -11.142 6.112 6.852 1.00 90.94 79 THR A N 1
ATOM 563 C CA . THR A 1 79 ? -11.037 5.590 5.480 1.00 90.94 79 THR A CA 1
ATOM 564 C C . THR A 1 79 ? -10.490 6.613 4.489 1.00 90.94 79 THR A C 1
ATOM 566 O O . THR A 1 79 ? -9.984 6.223 3.446 1.00 90.94 79 THR A O 1
ATOM 569 N N . THR A 1 80 ? -10.540 7.905 4.819 1.00 94.19 80 THR A N 1
ATOM 570 C CA . THR A 1 80 ? -9.956 8.977 4.006 1.00 94.19 80 THR A CA 1
ATOM 571 C C . THR A 1 80 ? -8.430 8.931 4.052 1.00 94.19 80 THR A C 1
ATOM 573 O O . THR A 1 80 ? -7.837 8.919 5.137 1.00 94.19 80 THR A O 1
ATOM 576 N N . MET A 1 81 ? -7.803 8.923 2.875 1.00 94.12 81 MET A N 1
ATOM 577 C CA . MET A 1 81 ? -6.355 8.742 2.722 1.00 94.12 81 MET A CA 1
ATOM 578 C C . MET A 1 81 ? -5.759 9.734 1.731 1.00 94.12 81 MET A C 1
ATOM 580 O O . MET A 1 81 ? -6.448 10.233 0.839 1.00 94.12 81 MET A O 1
ATOM 584 N N . GLN A 1 82 ? -4.451 9.947 1.830 1.00 96.00 82 GLN A N 1
ATOM 585 C CA . GLN A 1 82 ? -3.685 10.614 0.786 1.00 96.00 82 GLN A CA 1
ATOM 586 C C . GLN A 1 82 ? -2.645 9.658 0.217 1.00 96.00 82 GLN A C 1
ATOM 588 O O . GLN A 1 82 ? -1.726 9.229 0.913 1.00 96.00 82 GLN A O 1
ATOM 593 N N . VAL A 1 83 ? -2.806 9.329 -1.059 1.00 96.94 83 VAL A N 1
ATOM 594 C CA . VAL A 1 83 ? -1.981 8.362 -1.773 1.00 96.94 83 VAL A CA 1
ATOM 595 C C . VAL A 1 83 ? -1.074 9.094 -2.753 1.00 96.94 83 VAL A C 1
ATOM 597 O O . VAL A 1 83 ? -1.560 9.846 -3.594 1.00 96.94 83 VAL A O 1
ATOM 600 N N . VAL A 1 84 ? 0.229 8.828 -2.700 1.00 97.19 84 VAL A N 1
ATOM 601 C CA . VAL A 1 84 ? 1.158 9.140 -3.793 1.00 97.19 84 VAL A CA 1
ATOM 602 C C . VAL A 1 84 ? 1.439 7.850 -4.558 1.00 97.19 84 VAL A C 1
ATOM 604 O O . VAL A 1 84 ? 2.064 6.926 -4.038 1.00 97.19 84 VAL A O 1
ATOM 607 N N . ALA A 1 85 ? 0.947 7.772 -5.791 1.00 96.19 85 ALA A N 1
ATOM 608 C CA . ALA A 1 85 ? 1.167 6.659 -6.701 1.00 96.19 85 ALA A CA 1
ATOM 609 C C . ALA A 1 85 ? 2.390 6.931 -7.588 1.00 96.19 85 ALA A C 1
ATOM 611 O O . ALA A 1 85 ? 2.373 7.848 -8.410 1.00 96.19 85 ALA A O 1
ATOM 612 N N . ILE A 1 86 ? 3.435 6.119 -7.435 1.00 94.88 86 ILE A N 1
ATOM 613 C CA . ILE A 1 86 ? 4.696 6.222 -8.175 1.00 94.88 86 ILE A CA 1
ATOM 614 C C . ILE A 1 86 ? 4.723 5.168 -9.283 1.00 94.88 86 ILE A C 1
ATOM 616 O O . ILE A 1 86 ? 4.497 3.988 -9.023 1.00 94.88 86 ILE A O 1
ATOM 620 N N . PHE A 1 87 ? 5.031 5.577 -10.514 1.00 90.94 87 PHE A N 1
ATOM 621 C CA . PHE A 1 87 ? 5.108 4.693 -11.678 1.00 90.94 87 PHE A CA 1
ATOM 622 C C . PHE A 1 87 ? 6.537 4.632 -12.207 1.00 90.94 87 PHE A C 1
ATOM 624 O O . PHE A 1 87 ? 7.072 5.643 -12.665 1.00 90.94 87 PHE A O 1
ATOM 631 N N . GLU A 1 88 ? 7.124 3.435 -12.208 1.00 87.81 88 GLU A N 1
ATOM 632 C CA . GLU A 1 88 ? 8.378 3.172 -12.919 1.00 87.81 88 GLU A CA 1
ATOM 633 C C . GLU A 1 88 ? 8.481 1.701 -13.332 1.00 87.81 88 GLU A C 1
ATOM 635 O O . GLU A 1 88 ? 8.158 0.790 -12.574 1.00 87.81 88 GLU A O 1
ATOM 640 N N . GLY A 1 89 ? 8.921 1.454 -14.567 1.00 79.00 89 GLY A N 1
ATOM 641 C CA . GLY A 1 89 ? 9.257 0.109 -15.048 1.00 79.00 89 GLY A CA 1
ATOM 642 C C . GLY A 1 89 ? 8.098 -0.895 -15.181 1.00 79.00 89 GLY A C 1
ATOM 643 O O . GLY A 1 89 ? 8.349 -2.069 -15.464 1.00 79.00 89 GLY A O 1
ATOM 644 N N . LEU A 1 90 ? 6.836 -0.496 -15.006 1.00 82.94 90 LEU A N 1
ATOM 645 C CA . LEU A 1 90 ? 5.702 -1.422 -15.068 1.00 82.94 90 LEU A CA 1
ATOM 646 C C . LEU A 1 90 ? 5.397 -1.876 -16.512 1.00 82.94 90 LEU A C 1
ATOM 648 O O . LEU A 1 90 ? 5.026 -1.078 -17.372 1.00 82.94 90 LEU A O 1
ATOM 652 N N . ALA A 1 91 ? 5.492 -3.182 -16.779 1.00 85.25 91 ALA A N 1
ATOM 653 C CA . ALA A 1 91 ? 5.246 -3.763 -18.103 1.00 85.25 91 ALA A CA 1
ATOM 654 C C . ALA A 1 91 ? 3.750 -4.046 -18.365 1.00 85.25 91 ALA A C 1
ATOM 656 O O . ALA A 1 91 ? 3.330 -5.199 -18.477 1.00 85.25 91 ALA A O 1
ATOM 657 N N . VAL A 1 92 ? 2.937 -2.991 -18.460 1.00 86.38 92 VAL A N 1
ATOM 658 C CA . VAL A 1 92 ? 1.493 -3.071 -18.755 1.00 86.38 92 VAL A CA 1
ATOM 659 C C . VAL A 1 92 ? 1.092 -2.084 -19.846 1.00 86.38 92 VAL A C 1
ATOM 661 O O . VAL A 1 92 ? 1.813 -1.131 -20.139 1.00 86.38 92 VAL A O 1
ATOM 664 N N . THR A 1 93 ? -0.063 -2.299 -20.476 1.00 89.94 93 THR A N 1
ATOM 665 C CA . THR A 1 93 ? -0.599 -1.311 -21.422 1.00 89.94 93 THR A CA 1
ATOM 666 C C . THR A 1 93 ? -1.191 -0.116 -20.677 1.00 89.94 93 THR A C 1
ATOM 668 O O . THR A 1 93 ? -1.650 -0.240 -19.541 1.00 89.94 93 THR A O 1
ATOM 671 N N . GLN A 1 94 ? -1.262 1.041 -21.340 1.00 89.94 94 GLN A N 1
ATOM 672 C CA . GLN A 1 94 ? -1.921 2.223 -20.776 1.00 89.94 94 GLN A CA 1
ATOM 673 C C . GLN A 1 94 ? -3.381 1.932 -20.395 1.00 89.94 94 GLN A C 1
ATOM 675 O O . GLN A 1 94 ? -3.828 2.342 -19.333 1.00 89.94 94 GLN A O 1
ATOM 680 N N . GLN A 1 95 ? -4.105 1.165 -21.219 1.00 91.44 95 GLN A N 1
ATOM 681 C CA . GLN A 1 95 ? -5.486 0.772 -20.929 1.00 91.44 95 GLN A CA 1
ATOM 682 C C . GLN A 1 95 ? -5.593 -0.059 -19.641 1.00 91.44 95 GLN A C 1
ATOM 684 O O . GLN A 1 95 ? -6.499 0.169 -18.843 1.00 91.44 95 GLN A O 1
ATOM 689 N N . GLN A 1 96 ? -4.678 -1.011 -19.431 1.00 91.56 96 GLN A N 1
ATOM 690 C CA . GLN A 1 96 ? -4.639 -1.815 -18.205 1.00 91.56 96 GLN A CA 1
ATOM 691 C C . GLN A 1 96 ? -4.337 -0.947 -16.985 1.00 91.56 96 GLN A C 1
ATOM 693 O O . GLN A 1 96 ? -5.010 -1.079 -15.968 1.00 91.56 96 GLN A O 1
ATOM 698 N N . LEU A 1 97 ? -3.371 -0.034 -17.107 1.00 91.31 97 LEU A N 1
ATOM 699 C CA . LEU A 1 97 ? -3.014 0.888 -16.036 1.00 91.31 97 LEU A CA 1
ATOM 700 C C . LEU A 1 97 ? -4.190 1.788 -15.651 1.00 91.31 97 LEU A C 1
ATOM 702 O O . LEU A 1 97 ? -4.548 1.853 -14.482 1.00 91.31 97 LEU A O 1
ATOM 706 N N . THR A 1 98 ? -4.833 2.427 -16.632 1.00 92.06 98 THR A N 1
ATOM 707 C CA . THR A 1 98 ? -6.006 3.276 -16.395 1.00 92.06 98 THR A CA 1
ATOM 708 C C . THR A 1 98 ? -7.136 2.486 -15.746 1.00 92.06 98 THR A C 1
ATOM 710 O O . THR A 1 98 ? -7.691 2.944 -14.756 1.00 92.06 98 THR A O 1
ATOM 713 N N . SER A 1 99 ? -7.439 1.281 -16.240 1.00 93.19 99 SER A N 1
ATOM 714 C CA . SER A 1 99 ? -8.486 0.440 -15.649 1.00 93.19 99 SER A CA 1
ATOM 715 C C . SER A 1 99 ? -8.179 0.060 -14.201 1.00 93.19 99 SER A C 1
ATOM 717 O O . SER A 1 99 ? -9.082 0.060 -13.372 1.00 93.19 99 SER A O 1
ATOM 719 N N . ALA A 1 100 ? -6.929 -0.284 -13.894 1.00 93.75 100 ALA A N 1
ATOM 720 C CA . ALA A 1 100 ? -6.529 -0.666 -12.547 1.00 93.75 100 ALA A CA 1
ATOM 721 C C . ALA A 1 100 ? -6.526 0.523 -11.575 1.00 93.75 100 ALA A C 1
ATOM 723 O O . ALA A 1 100 ? -6.933 0.373 -10.428 1.00 93.75 100 ALA A O 1
ATOM 724 N N . LEU A 1 101 ? -6.119 1.707 -12.040 1.00 93.69 101 LEU A N 1
ATOM 725 C CA . LEU A 1 101 ? -6.180 2.939 -11.253 1.00 93.69 101 LEU A CA 1
ATOM 726 C C . LEU A 1 101 ? -7.617 3.382 -10.993 1.00 93.69 101 LEU A C 1
ATOM 728 O O . LEU A 1 101 ? -7.923 3.754 -9.868 1.00 93.69 101 LEU A O 1
ATOM 732 N N . SER A 1 102 ? -8.499 3.317 -11.995 1.00 94.25 102 SER A N 1
ATOM 733 C CA . SER A 1 102 ? -9.924 3.605 -11.798 1.00 94.25 102 SER A CA 1
ATOM 734 C C . SER A 1 102 ? -10.519 2.690 -10.734 1.00 94.25 102 SER A C 1
ATOM 736 O O . SER A 1 102 ? -11.145 3.184 -9.807 1.00 94.25 102 SER A O 1
ATOM 738 N N . GLN A 1 103 ? -10.240 1.386 -10.807 1.00 94.00 103 GLN A N 1
ATOM 739 C CA . GLN A 1 103 ? -10.747 0.435 -9.821 1.00 94.00 103 GLN A CA 1
ATOM 740 C C . GLN A 1 103 ? -10.169 0.671 -8.417 1.00 94.00 103 GLN A C 1
ATOM 742 O O . GLN A 1 103 ? -10.890 0.567 -7.432 1.00 94.00 103 GLN A O 1
ATOM 747 N N . PHE A 1 104 ? -8.886 1.030 -8.314 1.00 96.12 104 PHE A N 1
ATOM 748 C CA . PHE A 1 104 ? -8.293 1.433 -7.040 1.00 96.12 104 PHE A CA 1
ATOM 749 C C . PHE A 1 104 ? -8.989 2.664 -6.461 1.00 96.12 104 PHE A C 1
ATOM 751 O O . PHE A 1 104 ? -9.431 2.622 -5.322 1.00 96.12 104 PHE A O 1
ATOM 758 N N . ILE A 1 105 ? -9.138 3.732 -7.247 1.00 95.12 105 ILE A N 1
ATOM 759 C CA . ILE A 1 105 ? -9.785 4.974 -6.807 1.00 95.12 105 ILE A CA 1
ATOM 760 C C . ILE A 1 105 ? -11.232 4.708 -6.372 1.00 95.12 105 ILE A C 1
ATOM 762 O O . ILE A 1 105 ? -11.639 5.196 -5.327 1.00 95.12 105 ILE A O 1
ATOM 766 N N . GLU A 1 106 ? -11.979 3.888 -7.117 1.00 95.06 106 GLU A N 1
ATOM 767 C CA . GLU A 1 106 ? -13.355 3.487 -6.776 1.00 95.06 106 GLU A CA 1
ATOM 768 C C . GLU A 1 106 ? -13.457 2.675 -5.474 1.00 95.06 106 GLU A C 1
ATOM 770 O O . GLU A 1 106 ? -14.526 2.619 -4.872 1.00 95.06 106 GLU A O 1
ATOM 775 N N . SER A 1 107 ? -12.369 2.034 -5.039 1.00 94.50 107 SER A N 1
ATOM 776 C CA . SER A 1 107 ? -12.326 1.285 -3.777 1.00 94.50 107 SER A CA 1
ATOM 777 C C . SER A 1 107 ? -11.949 2.139 -2.560 1.00 94.50 107 SER A C 1
ATOM 779 O O . SER A 1 107 ? -12.045 1.654 -1.432 1.00 94.50 107 SER A O 1
ATOM 781 N N . LEU A 1 108 ? -11.517 3.387 -2.772 1.00 94.94 108 LEU A N 1
ATOM 782 C CA . LEU A 1 108 ? -11.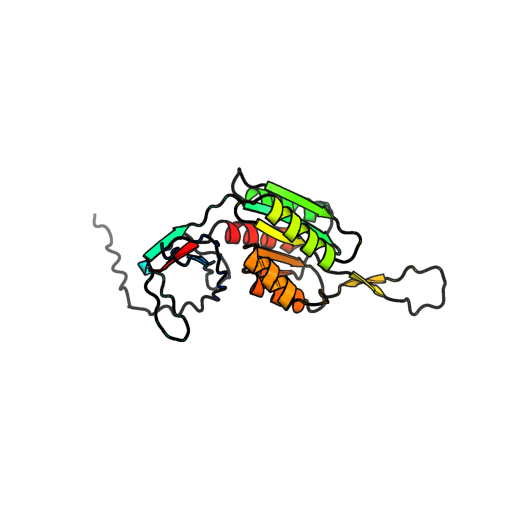192 4.330 -1.704 1.00 94.94 108 LEU A CA 1
ATOM 783 C C . LEU A 1 108 ? -12.423 5.143 -1.281 1.00 94.94 108 LEU A C 1
ATOM 785 O O . LEU A 1 108 ? -13.420 5.230 -1.990 1.00 94.94 108 LEU A O 1
ATOM 789 N N . ASP A 1 109 ? -12.326 5.774 -0.112 1.00 93.75 109 ASP A N 1
ATOM 790 C CA . ASP A 1 109 ? -13.301 6.765 0.347 1.00 93.75 109 ASP A CA 1
ATOM 791 C C . ASP A 1 109 ? -13.320 8.000 -0.570 1.00 93.75 109 ASP A C 1
ATOM 793 O O . ASP A 1 109 ? -12.254 8.457 -0.988 1.00 93.75 109 ASP A O 1
ATOM 797 N N . ASP A 1 110 ? -14.502 8.580 -0.812 1.00 92.94 110 ASP A N 1
ATOM 798 C CA . ASP A 1 110 ? -14.716 9.711 -1.735 1.00 92.94 110 ASP A CA 1
ATOM 799 C C . ASP A 1 110 ? -13.872 10.956 -1.406 1.00 92.94 110 ASP A C 1
ATOM 801 O O . ASP A 1 110 ? -13.604 11.777 -2.286 1.00 92.94 110 ASP A O 1
ATOM 805 N N . ALA A 1 111 ? -13.464 11.132 -0.143 1.00 93.75 111 ALA A N 1
ATOM 806 C CA . ALA A 1 111 ? -12.620 12.251 0.271 1.00 93.75 111 ALA A CA 1
ATOM 807 C C . ALA A 1 111 ? -11.115 11.975 0.094 1.00 93.75 111 ALA A C 1
ATOM 809 O O . ALA A 1 111 ? -10.295 12.854 0.375 1.00 93.75 111 ALA A O 1
ATOM 810 N N . SER A 1 112 ? -10.736 10.769 -0.336 1.00 95.12 112 SER A N 1
ATOM 811 C CA . SER A 1 112 ? -9.338 10.389 -0.533 1.00 95.12 112 SER A CA 1
ATOM 812 C C . SER A 1 112 ? -8.733 11.089 -1.744 1.00 95.12 112 SER A C 1
ATOM 814 O O . SER A 1 112 ? -9.389 11.322 -2.758 1.00 95.12 112 SER A O 1
ATOM 816 N N . ILE A 1 113 ? -7.444 11.403 -1.652 1.00 95.00 113 ILE A N 1
ATOM 817 C CA . ILE A 1 113 ? -6.695 12.085 -2.710 1.00 95.00 113 ILE A CA 1
ATOM 818 C C . ILE A 1 113 ? -5.635 11.132 -3.247 1.00 95.00 113 ILE A C 1
ATOM 820 O O . ILE A 1 113 ? -4.905 10.523 -2.469 1.00 95.00 113 ILE A O 1
ATOM 824 N N . VAL A 1 114 ? -5.530 11.027 -4.573 1.00 95.75 114 VAL A N 1
ATOM 825 C CA . VAL A 1 114 ? -4.500 10.231 -5.249 1.00 95.75 114 VAL A CA 1
ATOM 826 C C . VAL A 1 114 ? -3.683 11.131 -6.170 1.00 95.75 114 VAL A C 1
ATOM 828 O O . VAL A 1 114 ? -4.169 11.567 -7.214 1.00 95.75 114 VAL A O 1
ATOM 831 N N . ASP A 1 115 ? -2.433 11.375 -5.793 1.00 94.81 115 ASP A N 1
ATOM 832 C CA . ASP A 1 115 ? -1.442 12.080 -6.601 1.00 94.81 115 ASP A CA 1
ATOM 833 C C . ASP A 1 115 ? -0.626 11.061 -7.404 1.00 94.81 115 ASP A C 1
ATOM 835 O O . ASP A 1 115 ? -0.102 10.098 -6.853 1.00 94.81 115 ASP A O 1
ATOM 839 N N . MET A 1 116 ? -0.510 11.250 -8.718 1.00 93.19 116 MET A N 1
ATOM 840 C CA . MET A 1 116 ? 0.173 10.310 -9.616 1.00 93.19 116 MET A CA 1
ATOM 841 C C . MET A 1 116 ? 1.485 10.900 -10.132 1.00 93.19 116 MET A C 1
ATOM 843 O O . MET A 1 116 ? 1.496 12.015 -10.654 1.00 93.19 116 MET A O 1
ATOM 847 N N . GLN A 1 117 ? 2.580 10.145 -10.026 1.00 91.00 117 GLN A N 1
ATOM 848 C CA . GLN A 1 117 ? 3.931 10.602 -10.358 1.00 91.00 117 GLN A CA 1
ATOM 849 C C . GLN A 1 117 ? 4.686 9.551 -11.181 1.00 91.00 117 GLN A C 1
ATOM 851 O O . GLN A 1 117 ? 4.904 8.429 -10.733 1.00 91.00 117 GLN A O 1
ATOM 856 N N . SER A 1 118 ? 5.107 9.912 -12.393 1.00 88.38 118 SER A N 1
ATOM 857 C CA . SER A 1 118 ? 6.030 9.089 -13.187 1.00 88.38 118 SER A CA 1
ATOM 858 C C . SER A 1 118 ? 7.466 9.457 -12.838 1.00 88.38 118 SER A C 1
ATOM 860 O O . SER A 1 118 ? 7.779 10.644 -12.748 1.00 88.38 118 SER A O 1
ATOM 862 N N . VAL A 1 119 ? 8.337 8.460 -12.697 1.00 85.62 119 VAL A N 1
ATOM 863 C CA . VAL A 1 119 ? 9.741 8.668 -12.317 1.00 85.62 119 VAL A CA 1
ATOM 864 C C . VAL A 1 119 ? 10.654 8.285 -13.473 1.00 85.62 119 VAL A C 1
ATOM 866 O O . VAL A 1 119 ? 10.593 7.171 -13.975 1.00 85.62 119 VAL A O 1
ATOM 869 N N . ASP A 1 120 ? 11.525 9.211 -13.877 1.00 70.94 120 ASP A N 1
ATOM 870 C CA . ASP A 1 120 ? 12.545 8.999 -14.918 1.00 70.94 120 ASP A CA 1
ATOM 871 C C . ASP A 1 120 ? 13.975 8.883 -14.331 1.00 70.94 120 ASP A C 1
ATOM 873 O O . ASP A 1 120 ? 14.965 9.080 -15.040 1.00 70.94 120 ASP A O 1
ATOM 877 N N . GLY A 1 121 ? 14.098 8.568 -13.036 1.00 74.25 121 GLY A N 1
ATOM 878 C CA . GLY A 1 121 ? 15.357 8.564 -12.280 1.00 74.25 121 GLY A CA 1
ATOM 879 C C . GLY A 1 121 ? 15.462 7.454 -11.229 1.00 74.25 121 GLY A C 1
ATOM 880 O O . GLY A 1 121 ? 14.843 6.399 -11.360 1.00 74.25 121 GLY A O 1
ATOM 881 N N . GLU A 1 122 ? 16.283 7.691 -10.205 1.00 84.62 122 GLU A N 1
ATOM 882 C CA . GLU A 1 122 ? 16.482 6.754 -9.095 1.00 84.62 122 GLU A CA 1
ATOM 883 C C . GLU A 1 122 ? 15.203 6.652 -8.253 1.00 84.62 122 GLU A C 1
ATOM 885 O O . GLU A 1 122 ? 14.592 7.650 -7.862 1.00 84.62 122 GLU A O 1
ATOM 890 N N . LEU A 1 123 ? 14.738 5.420 -8.051 1.00 88.75 123 LEU A N 1
ATOM 891 C CA . LEU A 1 123 ? 13.415 5.166 -7.492 1.00 88.75 123 LEU A CA 1
ATOM 892 C C . LEU A 1 123 ? 13.366 5.371 -5.971 1.00 88.75 123 LEU A C 1
ATOM 894 O O . LEU A 1 123 ? 12.336 5.772 -5.437 1.00 88.75 123 LEU A O 1
ATOM 898 N N . ASP A 1 124 ? 14.473 5.133 -5.276 1.00 87.75 124 ASP A N 1
ATOM 899 C CA . ASP A 1 124 ? 14.650 5.451 -3.858 1.00 87.75 124 ASP A CA 1
ATOM 900 C C . ASP A 1 124 ? 14.524 6.960 -3.597 1.00 87.75 124 ASP A C 1
ATOM 902 O O . ASP A 1 124 ? 13.798 7.360 -2.686 1.00 87.75 124 ASP A O 1
ATOM 906 N N . ALA A 1 125 ? 15.130 7.800 -4.441 1.00 89.19 125 ALA A N 1
ATOM 907 C CA . ALA A 1 125 ? 14.998 9.252 -4.368 1.00 89.19 125 ALA A CA 1
ATOM 908 C C . ALA A 1 125 ? 13.533 9.696 -4.506 1.00 89.19 125 ALA A C 1
ATOM 910 O O . ALA A 1 125 ? 13.065 10.518 -3.720 1.00 89.19 125 ALA A O 1
ATOM 911 N N . ALA A 1 126 ? 12.777 9.097 -5.431 1.00 92.31 126 ALA A N 1
ATOM 912 C CA . ALA A 1 126 ? 11.354 9.393 -5.588 1.00 92.31 126 ALA A CA 1
ATOM 913 C C . ALA A 1 126 ? 10.515 8.974 -4.366 1.00 92.31 126 ALA A C 1
ATOM 915 O O . ALA A 1 126 ? 9.599 9.694 -3.969 1.00 92.31 126 ALA A O 1
ATOM 916 N N . ILE A 1 127 ? 10.833 7.838 -3.732 1.00 94.25 127 ILE A N 1
ATOM 917 C CA . ILE A 1 127 ? 10.170 7.428 -2.484 1.00 94.25 127 ILE A CA 1
ATOM 918 C C . ILE A 1 127 ? 10.492 8.428 -1.366 1.00 94.25 127 ILE A C 1
ATOM 920 O O . ILE A 1 127 ? 9.588 8.834 -0.638 1.00 94.25 127 ILE A O 1
ATOM 924 N N . ILE A 1 128 ? 11.747 8.869 -1.244 1.00 93.69 128 ILE A N 1
ATOM 925 C CA . ILE A 1 128 ? 12.158 9.878 -0.256 1.00 93.69 128 ILE A CA 1
ATOM 926 C C . ILE A 1 128 ? 11.427 11.207 -0.489 1.00 93.69 128 ILE A C 1
ATOM 928 O O . ILE A 1 128 ? 10.917 11.801 0.461 1.00 93.69 128 ILE A O 1
ATOM 932 N N . GLU A 1 129 ? 11.321 11.668 -1.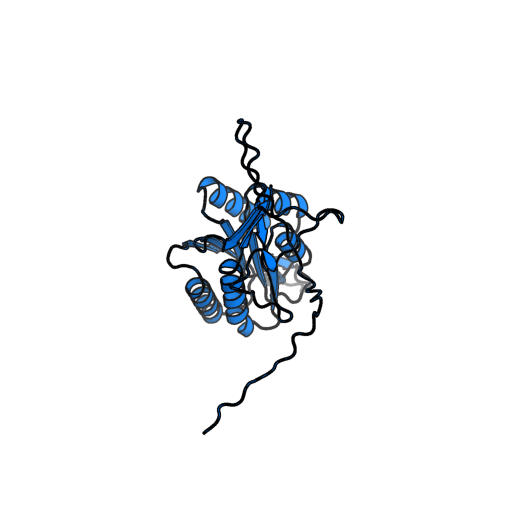736 1.00 93.88 129 GLU A N 1
ATOM 933 C CA . GLU A 1 129 ? 10.565 12.879 -2.073 1.00 93.88 129 GLU A CA 1
ATOM 934 C C . GLU A 1 129 ? 9.083 12.747 -1.701 1.00 93.88 129 GLU A C 1
ATOM 936 O O . GLU A 1 129 ? 8.524 13.660 -1.089 1.00 93.88 129 GLU A O 1
ATOM 941 N N . ALA A 1 130 ? 8.462 11.597 -1.979 1.00 95.38 130 ALA A N 1
ATOM 942 C CA . ALA A 1 130 ? 7.081 11.327 -1.590 1.00 95.38 130 ALA A CA 1
ATOM 943 C C . ALA A 1 130 ? 6.890 11.314 -0.062 1.00 95.38 130 ALA A C 1
ATOM 945 O O . ALA A 1 130 ? 5.887 11.832 0.430 1.00 95.38 130 ALA A O 1
ATOM 946 N N . ILE A 1 131 ? 7.857 10.784 0.700 1.00 95.56 131 ILE A N 1
ATOM 947 C CA . ILE A 1 131 ? 7.849 10.840 2.171 1.00 95.56 131 ILE A CA 1
ATOM 948 C C . ILE A 1 131 ? 7.847 12.291 2.646 1.00 95.56 131 ILE A C 1
ATOM 950 O O . ILE A 1 131 ? 7.016 12.669 3.476 1.00 95.56 131 ILE A O 1
ATOM 954 N N . VAL A 1 132 ? 8.763 13.108 2.121 1.00 94.62 132 VAL A N 1
ATOM 955 C CA . VAL A 1 132 ? 8.894 14.520 2.500 1.00 94.62 132 VAL A CA 1
ATOM 956 C C . VAL A 1 132 ? 7.618 15.291 2.165 1.00 94.62 132 VAL A C 1
ATOM 958 O O . VAL A 1 132 ? 7.125 16.046 3.004 1.00 94.62 132 VAL A O 1
ATOM 961 N N . ASP A 1 133 ? 7.055 15.076 0.978 1.00 94.31 133 ASP A N 1
ATOM 962 C CA . ASP A 1 133 ? 5.840 15.744 0.515 1.00 94.31 133 ASP A CA 1
ATOM 963 C C . ASP A 1 133 ? 4.609 15.374 1.360 1.00 94.31 133 ASP A C 1
ATOM 965 O O . ASP A 1 133 ? 3.945 16.256 1.910 1.00 94.31 133 ASP A O 1
ATOM 969 N N . LEU A 1 134 ? 4.338 14.078 1.551 1.00 95.00 134 LEU A N 1
ATOM 970 C CA . LEU A 1 134 ? 3.216 13.608 2.376 1.00 95.00 134 LEU A CA 1
ATOM 971 C C . LEU A 1 134 ? 3.330 14.088 3.829 1.00 95.00 134 LEU A C 1
ATOM 973 O O . LEU A 1 134 ? 2.337 14.510 4.430 1.00 95.00 134 LEU A O 1
ATOM 977 N N . SER A 1 135 ? 4.547 14.084 4.374 1.00 91.94 135 SER A N 1
ATOM 978 C CA . SER A 1 135 ? 4.819 14.568 5.729 1.00 91.94 135 SER A CA 1
ATOM 979 C C . SER A 1 135 ? 4.587 16.072 5.859 1.00 91.94 135 SER A C 1
ATOM 981 O O . SER A 1 135 ? 3.972 16.520 6.826 1.00 91.94 135 SER A O 1
ATOM 983 N N . ALA A 1 136 ? 5.034 16.863 4.879 1.00 92.25 136 ALA A N 1
ATOM 984 C CA . ALA A 1 136 ? 4.864 18.315 4.878 1.00 92.25 136 ALA A CA 1
ATOM 985 C C . ALA A 1 136 ? 3.389 18.740 4.795 1.00 92.25 136 ALA A C 1
ATOM 987 O O . ALA A 1 136 ? 3.011 19.776 5.343 1.00 92.25 136 ALA A O 1
ATOM 988 N N . ARG A 1 137 ? 2.547 17.932 4.142 1.00 90.06 137 ARG A N 1
ATOM 989 C CA . ARG A 1 137 ? 1.103 18.178 4.011 1.00 90.06 137 ARG A CA 1
ATOM 990 C C . ARG A 1 137 ? 0.302 17.847 5.270 1.00 90.06 137 ARG A C 1
ATOM 992 O O . ARG A 1 137 ? -0.877 18.190 5.320 1.00 90.06 137 ARG A O 1
ATOM 999 N N . ALA A 1 138 ? 0.911 17.189 6.263 1.00 83.88 138 ALA A N 1
ATOM 1000 C CA . ALA A 1 138 ? 0.197 16.576 7.387 1.00 83.88 138 ALA A CA 1
ATOM 1001 C C . ALA A 1 138 ? -0.976 15.702 6.899 1.00 83.88 138 ALA A C 1
ATOM 1003 O O . ALA A 1 138 ? -2.092 15.767 7.419 1.00 83.88 138 ALA A O 1
ATOM 1004 N N . ALA A 1 139 ? -0.706 14.928 5.845 1.00 80.81 139 ALA A N 1
ATOM 1005 C CA . ALA A 1 139 ? -1.679 14.114 5.140 1.00 80.81 139 ALA A CA 1
ATOM 1006 C C . ALA A 1 139 ? -2.445 13.172 6.092 1.00 80.81 139 ALA A C 1
ATOM 1008 O O . ALA A 1 139 ? -1.818 12.477 6.898 1.00 80.81 139 ALA A O 1
ATOM 1009 N N . PRO A 1 140 ? -3.786 13.086 6.005 1.00 81.56 140 PRO A N 1
ATOM 1010 C CA . PRO A 1 140 ? -4.524 12.047 6.708 1.00 81.56 140 PRO A CA 1
ATOM 1011 C C . PRO A 1 140 ? -4.168 10.691 6.090 1.00 81.56 140 PRO A C 1
ATOM 1013 O O . PRO A 1 140 ? -4.354 10.487 4.893 1.00 81.56 140 PRO A O 1
ATOM 1016 N N . ARG A 1 141 ? -3.638 9.779 6.914 1.00 90.88 141 ARG A N 1
ATOM 1017 C CA . ARG A 1 141 ? -3.247 8.409 6.526 1.00 90.88 141 ARG A CA 1
ATOM 1018 C C . ARG A 1 141 ? -2.447 8.367 5.212 1.00 90.88 141 ARG A C 1
ATOM 1020 O O . ARG A 1 141 ? -2.974 7.935 4.185 1.00 90.88 141 ARG A O 1
ATOM 1027 N N . PRO A 1 142 ? -1.190 8.833 5.237 1.00 95.75 142 PRO A N 1
ATOM 1028 C CA . PRO A 1 142 ? -0.358 8.875 4.048 1.00 95.75 142 PRO A CA 1
ATOM 1029 C C . PRO A 1 142 ? -0.013 7.464 3.558 1.00 95.75 142 PRO A C 1
ATOM 1031 O O . PRO A 1 142 ? 0.360 6.585 4.337 1.00 95.75 142 PRO A O 1
ATOM 1034 N N . VAL A 1 143 ? -0.120 7.256 2.249 1.00 97.56 143 VAL A N 1
ATOM 1035 C CA . VAL A 1 143 ? 0.192 5.991 1.578 1.00 97.56 143 VAL A CA 1
ATOM 1036 C C . VAL A 1 143 ? 1.072 6.282 0.370 1.00 97.56 143 VAL A C 1
ATOM 1038 O O . VAL A 1 143 ? 0.768 7.158 -0.437 1.00 97.56 143 VAL A O 1
ATOM 1041 N N . ILE A 1 144 ? 2.136 5.508 0.202 1.00 97.94 144 ILE A N 1
ATOM 1042 C CA . ILE A 1 144 ? 2.879 5.430 -1.053 1.00 97.94 144 ILE A CA 1
ATOM 1043 C C . ILE A 1 144 ? 2.487 4.129 -1.746 1.00 97.94 144 ILE A C 1
ATOM 1045 O O . ILE A 1 144 ? 2.571 3.047 -1.160 1.00 97.94 144 ILE A O 1
ATOM 1049 N N . LEU A 1 145 ? 2.059 4.242 -3.001 1.00 97.69 145 LEU A N 1
ATOM 1050 C CA . LEU A 1 145 ? 1.708 3.117 -3.854 1.00 97.69 145 LEU A CA 1
ATOM 1051 C C . LEU A 1 145 ? 2.690 3.027 -5.022 1.00 97.69 145 LEU A C 1
ATOM 1053 O O . LEU A 1 145 ? 2.657 3.839 -5.941 1.00 97.69 145 LEU A O 1
ATOM 1057 N N . MET A 1 146 ? 3.543 2.011 -5.012 1.00 95.94 146 MET A N 1
ATOM 1058 C CA . MET A 1 146 ? 4.504 1.757 -6.077 1.00 95.94 146 MET A CA 1
ATOM 1059 C C . MET A 1 146 ? 3.910 0.865 -7.171 1.00 95.94 146 MET A C 1
ATOM 1061 O O . MET A 1 146 ? 3.493 -0.264 -6.918 1.00 95.94 146 MET A O 1
ATOM 1065 N N . LEU A 1 147 ? 3.935 1.330 -8.415 1.00 94.06 147 LEU A N 1
ATOM 1066 C CA . LEU A 1 147 ? 3.475 0.594 -9.587 1.00 94.06 147 LEU A CA 1
ATOM 1067 C C . LEU A 1 147 ? 4.650 0.326 -10.525 1.00 94.06 147 LEU A C 1
ATOM 1069 O O . LEU A 1 147 ? 5.082 1.179 -11.300 1.00 94.06 147 LEU A O 1
ATOM 1073 N N . GLY A 1 148 ? 5.146 -0.906 -10.449 1.00 90.88 148 GLY A N 1
ATOM 1074 C CA . GLY A 1 148 ? 6.303 -1.410 -11.176 1.00 90.88 148 GLY A CA 1
ATOM 1075 C C . GLY A 1 148 ? 7.506 -1.631 -10.266 1.00 90.88 148 GLY A C 1
ATOM 1076 O O . GLY A 1 148 ? 7.355 -2.111 -9.146 1.00 90.88 148 GLY A O 1
ATOM 1077 N N . GLN A 1 149 ? 8.706 -1.385 -10.779 1.00 87.12 149 GLN A N 1
ATOM 1078 C CA . GLN A 1 149 ? 9.965 -1.653 -10.084 1.00 87.12 149 GLN A CA 1
ATOM 1079 C C . GLN A 1 149 ? 11.112 -0.857 -10.708 1.00 87.12 149 GLN A C 1
ATOM 1081 O O . GLN A 1 149 ? 11.000 -0.404 -11.849 1.00 87.12 149 GLN A O 1
ATOM 1086 N N . ALA A 1 150 ? 12.232 -0.766 -9.989 1.00 83.88 150 ALA A N 1
ATOM 1087 C CA . ALA A 1 150 ? 13.456 -0.156 -10.493 1.00 83.88 150 ALA A CA 1
ATOM 1088 C C . ALA A 1 150 ? 13.909 -0.796 -11.818 1.00 83.88 150 ALA A C 1
ATOM 1090 O O . ALA A 1 150 ? 13.639 -1.973 -12.106 1.00 83.88 150 ALA A O 1
ATOM 1091 N N . SER A 1 151 ? 14.587 -0.012 -12.656 1.00 82.50 151 SER A N 1
ATOM 1092 C CA . SER A 1 151 ? 15.118 -0.503 -13.921 1.00 82.50 151 SER A CA 1
ATOM 1093 C C . SER A 1 151 ? 16.544 -0.025 -14.179 1.00 82.50 151 SER A C 1
ATOM 1095 O O . SER A 1 151 ? 16.860 1.150 -14.028 1.00 82.50 151 SER A O 1
ATOM 1097 N N . GLU A 1 152 ? 17.413 -0.940 -14.611 1.00 77.81 152 GLU A N 1
ATOM 1098 C CA . GLU A 1 152 ? 18.785 -0.627 -15.021 1.00 77.81 152 GLU A CA 1
ATOM 1099 C C . GLU A 1 152 ? 18.944 -0.757 -16.541 1.00 77.81 152 GLU A C 1
ATOM 1101 O O . GLU A 1 152 ? 18.287 -1.578 -17.191 1.00 77.81 152 GLU A O 1
ATOM 1106 N N . ILE A 1 153 ? 19.850 0.023 -17.138 1.00 72.31 153 ILE A N 1
ATOM 1107 C CA . ILE A 1 153 ? 20.238 -0.156 -18.543 1.00 72.31 153 ILE A CA 1
ATOM 1108 C C . ILE A 1 153 ? 21.365 -1.190 -18.599 1.00 72.31 153 ILE A C 1
ATOM 1110 O O . ILE A 1 153 ? 22.529 -0.866 -18.368 1.00 72.31 153 ILE A O 1
ATOM 1114 N N . ALA A 1 154 ? 21.038 -2.433 -18.958 1.00 63.12 154 ALA A N 1
ATOM 1115 C CA . ALA A 1 154 ? 22.049 -3.472 -19.117 1.00 63.12 154 ALA A CA 1
ATOM 1116 C C . ALA A 1 154 ? 22.856 -3.264 -20.421 1.00 63.12 154 ALA A C 1
ATOM 1118 O O . ALA A 1 154 ? 22.256 -3.038 -21.485 1.00 63.12 154 ALA A O 1
ATOM 1119 N N . PRO A 1 155 ? 24.201 -3.366 -20.387 1.00 58.34 155 PRO A N 1
ATOM 1120 C CA . PRO A 1 155 ? 25.027 -3.248 -21.584 1.00 58.34 155 PRO A CA 1
ATOM 1121 C C . PRO A 1 155 ? 24.715 -4.374 -22.580 1.00 58.34 155 PRO A C 1
ATOM 1123 O O . PRO A 1 155 ? 24.572 -5.541 -22.216 1.00 58.34 155 PRO A O 1
ATOM 1126 N N . SER A 1 156 ? 24.598 -4.019 -23.861 1.00 57.00 156 SER A N 1
ATOM 1127 C CA . SER A 1 156 ? 24.379 -4.988 -24.939 1.00 57.00 156 SER A CA 1
ATOM 1128 C C . SER A 1 156 ? 25.662 -5.780 -25.208 1.00 57.00 156 SER A C 1
ATOM 1130 O O . SER A 1 156 ? 26.723 -5.191 -25.395 1.00 57.00 156 SER A O 1
ATOM 1132 N N . SER A 1 157 ? 25.564 -7.109 -25.291 1.00 58.62 157 SER A N 1
ATOM 1133 C CA . SER A 1 157 ? 26.668 -7.990 -25.709 1.00 58.62 157 SER A CA 1
ATOM 1134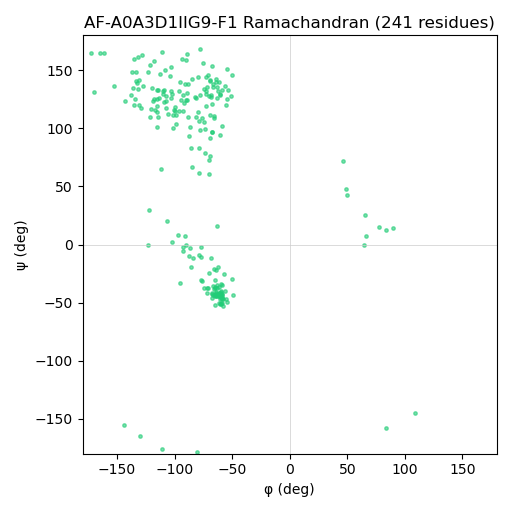 C C . SER A 1 157 ? 26.908 -7.997 -27.226 1.00 58.62 157 SER A C 1
ATOM 1136 O O . SER A 1 157 ? 27.819 -8.674 -27.703 1.00 58.62 157 SER A O 1
ATOM 1138 N N . LEU A 1 158 ? 26.102 -7.260 -28.002 1.00 55.25 158 LEU A N 1
ATOM 1139 C CA . LEU A 1 158 ? 26.235 -7.175 -29.456 1.00 55.25 158 LEU A CA 1
ATOM 1140 C C . LEU A 1 158 ? 27.189 -6.033 -29.858 1.00 55.25 158 LEU A C 1
ATOM 1142 O O . LEU A 1 158 ? 26.992 -4.900 -29.410 1.00 55.25 158 LEU A O 1
ATOM 1146 N N . PRO A 1 159 ? 28.177 -6.287 -30.740 1.00 50.34 159 PRO A N 1
ATOM 1147 C CA . PRO A 1 159 ? 29.186 -5.314 -31.160 1.00 50.34 159 PRO A CA 1
ATOM 1148 C C . PRO A 1 159 ? 28.631 -4.329 -32.202 1.00 50.34 159 PRO A C 1
ATOM 1150 O O . PRO A 1 159 ? 29.100 -4.260 -33.336 1.00 50.34 159 PRO A O 1
ATOM 1153 N N . SER A 1 160 ? 27.607 -3.559 -31.840 1.00 53.66 160 SER A N 1
ATOM 1154 C CA . SER A 1 160 ? 27.090 -2.481 -32.685 1.00 53.66 160 SER A CA 1
ATOM 1155 C C . SER A 1 160 ? 26.660 -1.293 -31.836 1.00 53.66 160 SER A C 1
ATOM 1157 O O . SER A 1 160 ? 25.780 -1.417 -30.984 1.00 53.66 160 SER A O 1
ATOM 1159 N N . SER A 1 161 ? 27.234 -0.129 -32.132 1.00 53.88 161 SER A N 1
ATOM 1160 C CA . SER A 1 161 ? 27.019 1.184 -31.505 1.00 53.88 161 SER A CA 1
ATOM 1161 C C . SER A 1 161 ? 25.595 1.760 -31.638 1.00 53.88 161 SER A C 1
A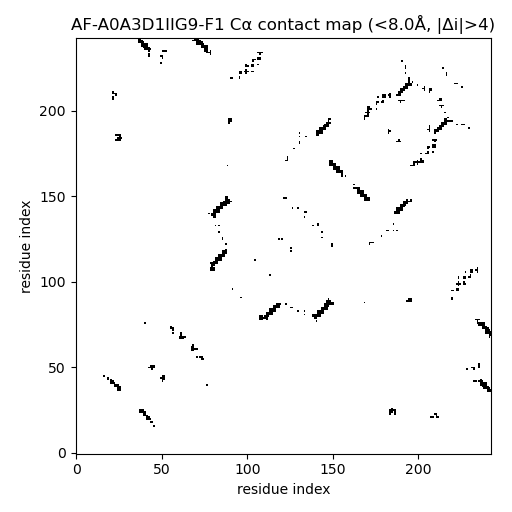TOM 1163 O O . SER A 1 161 ? 25.393 2.950 -31.417 1.00 53.88 161 SER A O 1
ATOM 1165 N N . GLN A 1 162 ? 24.601 0.943 -32.003 1.00 52.88 162 GLN A N 1
ATOM 1166 C CA . GLN A 1 162 ? 23.228 1.375 -32.290 1.00 52.88 162 GLN A CA 1
ATOM 1167 C C . GLN A 1 162 ? 22.148 0.685 -31.444 1.00 52.88 162 GLN A C 1
ATOM 1169 O O . GLN A 1 162 ? 20.973 1.013 -31.582 1.00 52.88 162 GLN A O 1
ATOM 1174 N N . VAL A 1 163 ? 22.503 -0.230 -30.536 1.00 51.75 163 VAL A N 1
ATOM 1175 C CA . VAL A 1 163 ? 21.520 -0.845 -29.630 1.00 51.75 163 VAL A CA 1
ATOM 1176 C C . VAL A 1 163 ? 21.621 -0.172 -28.265 1.00 51.75 163 VAL A C 1
ATOM 1178 O O . VAL A 1 163 ? 22.514 -0.482 -27.478 1.00 51.75 163 VAL A O 1
ATOM 1181 N N . ARG A 1 164 ? 20.702 0.763 -27.986 1.00 58.06 164 ARG A N 1
ATOM 1182 C CA . ARG A 1 164 ? 20.453 1.277 -26.627 1.00 58.06 164 ARG A CA 1
ATOM 1183 C C . ARG A 1 164 ? 20.243 0.055 -25.719 1.00 58.06 164 ARG A C 1
ATOM 1185 O O . ARG A 1 164 ? 19.472 -0.833 -26.087 1.00 58.06 164 ARG A O 1
ATOM 1192 N N . GLY A 1 165 ? 20.975 -0.033 -24.605 1.00 60.16 165 GLY A N 1
ATOM 1193 C CA . GLY A 1 165 ? 20.901 -1.177 -23.689 1.00 60.16 165 GLY A CA 1
ATOM 1194 C C . GLY A 1 165 ? 19.454 -1.508 -23.312 1.00 60.16 165 GLY A C 1
ATOM 1195 O O . GLY A 1 165 ? 18.602 -0.618 -23.246 1.00 60.16 165 GLY A O 1
ATOM 1196 N N . ARG A 1 166 ? 19.145 -2.793 -23.118 1.00 66.56 166 ARG A N 1
ATOM 1197 C CA . ARG A 1 166 ? 17.790 -3.202 -22.725 1.00 66.56 166 ARG A CA 1
ATOM 1198 C C . ARG A 1 166 ? 17.573 -2.817 -21.263 1.00 66.56 166 ARG A C 1
ATOM 1200 O O . ARG A 1 166 ? 18.403 -3.168 -20.426 1.00 66.56 166 ARG A O 1
ATOM 1207 N N . ARG A 1 167 ? 16.463 -2.129 -20.967 1.00 73.62 167 ARG A N 1
ATOM 1208 C CA . ARG A 1 167 ? 16.028 -1.917 -19.582 1.00 73.62 167 ARG A CA 1
ATOM 1209 C C . ARG A 1 167 ? 15.714 -3.274 -18.962 1.00 73.62 167 ARG A C 1
ATOM 1211 O O . ARG A 1 167 ? 14.952 -4.056 -19.534 1.00 73.62 167 ARG A O 1
ATOM 1218 N N . ARG A 1 168 ? 16.332 -3.557 -17.824 1.00 80.69 168 ARG A N 1
ATOM 1219 C CA . ARG A 1 168 ? 16.132 -4.777 -17.052 1.00 80.69 168 ARG A CA 1
ATOM 1220 C C . ARG A 1 168 ? 15.522 -4.396 -15.713 1.00 80.69 168 ARG A C 1
ATOM 1222 O O . ARG A 1 168 ? 16.002 -3.473 -15.072 1.00 80.69 168 ARG A O 1
ATOM 1229 N N . ALA A 1 169 ? 14.475 -5.112 -15.315 1.00 85.06 169 ALA A N 1
ATOM 1230 C CA . ALA A 1 169 ? 13.894 -4.969 -13.989 1.00 85.06 169 ALA A CA 1
ATOM 1231 C C . ALA A 1 169 ? 14.921 -5.353 -12.917 1.00 85.06 169 ALA A C 1
ATOM 1233 O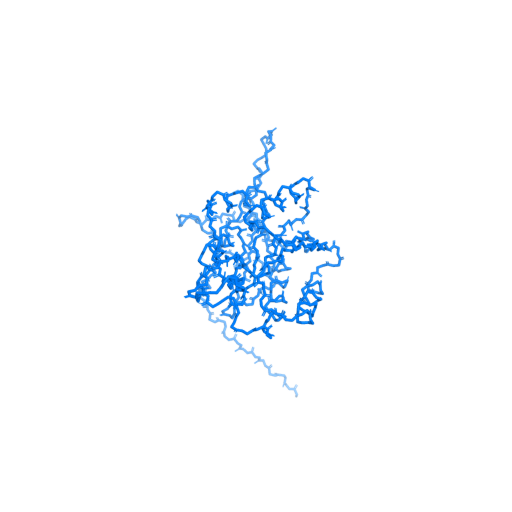 O . ALA A 1 169 ? 15.545 -6.418 -13.010 1.00 85.06 169 ALA A O 1
ATOM 1234 N N . THR A 1 170 ? 15.051 -4.501 -11.910 1.00 89.06 170 THR A N 1
ATOM 1235 C CA . THR A 1 170 ? 15.893 -4.694 -10.732 1.00 89.06 170 THR A CA 1
ATOM 1236 C C . THR A 1 170 ? 15.073 -4.469 -9.468 1.00 89.06 170 THR A C 1
ATOM 1238 O O . THR A 1 170 ? 13.960 -3.941 -9.501 1.00 89.06 170 THR A O 1
ATOM 1241 N N . ASP A 1 171 ? 15.614 -4.943 -8.352 1.00 90.75 171 ASP A N 1
ATOM 1242 C CA . ASP A 1 171 ? 15.075 -4.631 -7.033 1.00 90.75 171 ASP A CA 1
ATOM 1243 C C . ASP A 1 171 ? 15.504 -3.220 -6.602 1.00 90.75 171 ASP A C 1
ATOM 1245 O O . ASP A 1 171 ? 16.374 -2.619 -7.235 1.00 90.75 171 ASP A O 1
ATOM 1249 N N . LEU A 1 172 ? 14.896 -2.714 -5.529 1.00 90.44 172 LEU A N 1
ATOM 1250 C CA . LEU A 1 172 ? 15.359 -1.500 -4.859 1.00 90.44 172 LEU A CA 1
ATOM 1251 C C . LEU A 1 172 ? 16.729 -1.761 -4.224 1.00 90.44 172 LEU A C 1
ATOM 1253 O O . LEU A 1 172 ? 16.940 -2.823 -3.634 1.00 90.44 172 LEU A O 1
ATOM 1257 N N . ASP A 1 173 ? 17.651 -0.817 -4.322 1.00 86.81 173 ASP A N 1
ATOM 1258 C CA . ASP A 1 173 ? 18.957 -0.845 -3.669 1.00 86.81 173 ASP A CA 1
ATOM 1259 C C . ASP A 1 173 ? 19.052 0.218 -2.557 1.00 86.81 173 ASP A C 1
ATOM 1261 O O . ASP A 1 173 ? 18.056 0.827 -2.171 1.00 86.81 173 ASP A O 1
ATOM 1265 N N . GLY A 1 174 ? 20.232 0.355 -1.944 1.00 86.19 174 GLY A N 1
ATOM 1266 C CA . GLY A 1 174 ? 20.461 1.311 -0.855 1.00 86.19 174 GLY A CA 1
ATOM 1267 C C . GLY A 1 174 ? 20.055 0.826 0.546 1.00 86.19 174 GLY A C 1
ATOM 1268 O O . GLY A 1 174 ? 20.016 -0.375 0.833 1.00 86.19 174 GLY A O 1
ATOM 1269 N N . ASP A 1 175 ? 19.824 1.784 1.450 1.00 91.00 175 ASP A N 1
ATOM 1270 C CA . ASP A 1 175 ? 19.489 1.551 2.863 1.00 91.00 175 ASP A CA 1
ATOM 1271 C C . ASP A 1 175 ? 17.979 1.342 3.063 1.00 91.00 175 ASP A C 1
ATOM 1273 O O . ASP A 1 175 ? 17.221 2.253 3.402 1.00 91.00 175 ASP A O 1
ATOM 1277 N N . ILE A 1 176 ? 17.540 0.103 2.838 1.00 94.12 176 ILE A N 1
ATOM 1278 C CA . ILE A 1 176 ? 16.128 -0.290 2.936 1.00 94.12 176 ILE A CA 1
ATOM 1279 C C . ILE A 1 176 ? 15.592 -0.157 4.365 1.00 94.12 176 ILE A C 1
ATOM 1281 O O . ILE A 1 176 ? 14.434 0.212 4.555 1.00 94.12 176 ILE A O 1
ATOM 1285 N N . ASP A 1 177 ? 16.417 -0.452 5.370 1.00 92.81 177 ASP A N 1
ATOM 1286 C CA . ASP A 1 177 ? 16.000 -0.413 6.773 1.00 92.81 177 ASP A CA 1
ATOM 1287 C C . ASP A 1 177 ? 15.865 1.037 7.260 1.00 92.81 177 ASP A C 1
ATOM 1289 O O . ASP A 1 177 ? 14.917 1.368 7.982 1.00 92.81 177 ASP A O 1
ATOM 1293 N N . GLY A 1 178 ? 16.761 1.923 6.811 1.00 93.62 178 GLY A N 1
ATOM 1294 C CA . GLY A 1 178 ? 16.634 3.366 6.991 1.00 93.62 178 GLY A CA 1
ATOM 1295 C C . GLY A 1 178 ? 15.361 3.913 6.344 1.00 93.62 178 GLY A C 1
ATOM 1296 O O . GLY A 1 178 ? 14.594 4.623 6.998 1.00 93.62 178 GLY A O 1
ATOM 1297 N N . LEU A 1 179 ? 15.067 3.510 5.104 1.00 95.06 179 LEU A N 1
ATOM 1298 C CA . LEU A 1 179 ? 13.854 3.932 4.397 1.00 95.06 179 LEU A CA 1
ATOM 1299 C C . LEU A 1 179 ? 12.573 3.430 5.085 1.00 95.06 179 LEU A C 1
ATOM 1301 O O . LEU A 1 179 ? 11.642 4.205 5.300 1.00 95.06 179 LEU A O 1
ATOM 1305 N N . ALA A 1 180 ? 12.541 2.163 5.507 1.00 94.56 180 ALA A N 1
ATOM 1306 C CA . ALA A 1 180 ? 11.425 1.596 6.268 1.00 94.56 180 ALA A CA 1
ATOM 1307 C C . ALA A 1 180 ? 11.236 2.286 7.628 1.00 94.56 180 ALA A C 1
ATOM 1309 O O . ALA A 1 180 ? 10.113 2.448 8.105 1.00 94.56 180 ALA A O 1
ATOM 1310 N N . THR A 1 181 ? 12.328 2.701 8.271 1.00 94.25 181 THR A N 1
ATOM 1311 C CA . THR A 1 181 ? 12.271 3.470 9.520 1.00 94.25 181 THR A CA 1
ATOM 1312 C C . THR A 1 181 ? 11.680 4.852 9.284 1.00 94.25 181 THR A C 1
ATOM 1314 O O . THR A 1 181 ? 10.753 5.222 9.997 1.00 94.25 181 THR A O 1
ATOM 1317 N N . SER A 1 182 ? 12.115 5.556 8.237 1.00 95.12 182 SER A N 1
ATOM 1318 C CA . SER A 1 182 ? 11.555 6.859 7.870 1.00 95.12 182 SER A CA 1
ATOM 1319 C C . SER A 1 182 ? 10.052 6.773 7.573 1.00 95.12 182 SER A C 1
ATOM 1321 O O . SER A 1 182 ? 9.270 7.536 8.139 1.00 95.12 182 SER A O 1
ATOM 1323 N N . LEU A 1 183 ? 9.615 5.786 6.781 1.00 95.75 183 LEU A N 1
ATOM 1324 C CA . LEU A 1 183 ? 8.190 5.547 6.519 1.00 95.75 183 LEU A CA 1
ATOM 1325 C C . LEU A 1 183 ? 7.391 5.364 7.818 1.00 95.75 183 LEU A C 1
ATOM 1327 O O . LEU A 1 183 ? 6.363 6.014 8.000 1.00 95.75 183 LEU A O 1
ATOM 1331 N N . ARG A 1 184 ? 7.880 4.540 8.754 1.00 92.81 184 ARG A N 1
ATOM 1332 C CA . ARG A 1 184 ? 7.213 4.312 10.048 1.00 92.81 184 ARG A CA 1
ATOM 1333 C C . ARG A 1 184 ? 7.162 5.555 10.927 1.00 92.81 184 ARG A C 1
ATOM 1335 O O . ARG A 1 184 ? 6.117 5.821 11.513 1.00 92.81 184 ARG A O 1
ATOM 1342 N N . GLU A 1 185 ? 8.260 6.299 11.030 1.00 91.94 185 GLU A N 1
ATOM 1343 C CA . GLU A 1 185 ? 8.326 7.534 11.825 1.00 91.94 185 GLU A CA 1
ATOM 1344 C C . GLU A 1 185 ? 7.316 8.576 11.334 1.00 91.94 185 GLU A C 1
ATOM 1346 O O . GLU A 1 185 ? 6.713 9.285 12.141 1.00 91.94 185 GLU A O 1
ATOM 1351 N N . HIS A 1 186 ? 7.073 8.609 10.024 1.00 92.56 186 HIS A N 1
ATOM 1352 C CA . HIS A 1 186 ? 6.075 9.470 9.398 1.00 92.56 186 HIS A CA 1
ATOM 1353 C C . HIS A 1 186 ? 4.678 8.834 9.286 1.00 92.56 186 HIS A C 1
ATOM 1355 O O . HIS A 1 186 ? 3.750 9.481 8.801 1.00 92.56 186 HIS A O 1
ATOM 1361 N N . GLY A 1 187 ? 4.496 7.590 9.743 1.00 92.00 187 GLY A N 1
ATOM 1362 C CA . GLY A 1 187 ? 3.216 6.885 9.672 1.00 92.00 187 GLY A CA 1
ATOM 1363 C C . GLY A 1 187 ? 2.738 6.584 8.249 1.00 92.00 187 GLY A C 1
ATOM 1364 O O . GLY A 1 187 ? 1.532 6.484 8.027 1.00 92.00 187 GLY A O 1
ATOM 1365 N N . ILE A 1 188 ? 3.664 6.485 7.294 1.00 96.00 188 ILE A N 1
ATOM 1366 C CA . ILE A 1 188 ? 3.391 6.286 5.871 1.00 96.00 188 ILE A CA 1
ATOM 1367 C C . ILE A 1 188 ? 3.390 4.795 5.558 1.00 96.00 188 ILE A C 1
ATOM 1369 O O . ILE A 1 188 ? 4.396 4.110 5.741 1.00 96.00 188 ILE A O 1
ATOM 1373 N N . LEU A 1 189 ? 2.270 4.305 5.031 1.00 96.56 189 LEU A N 1
ATOM 1374 C CA . LEU A 1 189 ? 2.178 2.932 4.546 1.00 96.56 189 LEU A CA 1
ATOM 1375 C C . LEU A 1 189 ? 2.809 2.814 3.160 1.00 96.56 189 LEU A C 1
ATOM 1377 O O . LEU A 1 189 ? 2.651 3.706 2.325 1.00 96.56 189 LEU A O 1
ATOM 1381 N N . PHE A 1 190 ? 3.468 1.691 2.886 1.00 97.62 190 PHE A N 1
ATOM 1382 C CA . PHE A 1 190 ? 4.050 1.417 1.574 1.00 97.62 190 PHE A CA 1
ATOM 1383 C C . PHE A 1 190 ? 3.456 0.151 0.966 1.00 97.62 190 PHE A C 1
ATOM 1385 O O . PHE A 1 190 ? 3.636 -0.951 1.488 1.00 97.62 190 PHE A O 1
ATOM 1392 N N . TYR A 1 191 ? 2.778 0.322 -0.164 1.00 97.81 191 TYR A N 1
ATOM 1393 C CA . TYR A 1 191 ? 2.227 -0.758 -0.970 1.00 97.81 191 TYR A CA 1
ATOM 1394 C C . TYR A 1 191 ? 2.863 -0.763 -2.349 1.00 97.81 191 TYR A C 1
ATOM 1396 O O . TYR A 1 191 ? 3.339 0.262 -2.835 1.00 97.81 191 TYR A O 1
ATOM 1404 N N . GLY A 1 192 ? 2.828 -1.903 -3.031 1.00 96.12 192 GLY A N 1
ATOM 1405 C CA . GLY A 1 192 ? 3.178 -1.899 -4.440 1.00 96.12 192 GLY A CA 1
ATOM 1406 C C . GLY A 1 192 ? 2.776 -3.130 -5.219 1.00 96.12 192 GLY A C 1
ATOM 1407 O O . GLY A 1 192 ? 2.436 -4.171 -4.659 1.00 96.12 192 GLY A O 1
ATOM 1408 N N . VAL A 1 193 ? 2.812 -2.991 -6.540 1.00 96.75 193 VAL A N 1
ATOM 1409 C CA . VAL A 1 193 ? 2.506 -4.052 -7.496 1.00 96.75 193 VAL A CA 1
ATOM 1410 C C . VAL A 1 193 ? 3.515 -4.015 -8.632 1.00 96.75 193 VAL A C 1
ATOM 1412 O O . VAL A 1 193 ? 3.710 -2.986 -9.270 1.00 96.75 193 VAL A O 1
ATOM 1415 N N . SER A 1 194 ? 4.121 -5.157 -8.938 1.00 94.75 194 SER A N 1
ATOM 1416 C CA . SER A 1 194 ? 5.070 -5.311 -10.039 1.00 94.75 194 SER A CA 1
ATOM 1417 C C . SER A 1 194 ? 4.761 -6.552 -10.872 1.00 94.75 194 SER A C 1
ATOM 1419 O O . SER A 1 194 ? 4.302 -7.568 -10.355 1.00 94.75 194 SER A O 1
ATOM 1421 N N . THR A 1 195 ? 5.063 -6.486 -12.170 1.00 92.06 195 THR A N 1
ATOM 1422 C CA . THR A 1 195 ? 5.038 -7.625 -13.109 1.00 92.06 195 THR A CA 1
ATOM 1423 C C . THR A 1 195 ? 6.426 -8.244 -13.317 1.00 92.06 195 THR A C 1
ATOM 1425 O O . THR A 1 195 ? 6.620 -9.069 -14.215 1.00 92.06 195 THR A O 1
ATOM 1428 N N . ALA A 1 196 ? 7.425 -7.827 -12.532 1.00 88.38 196 ALA A N 1
ATOM 1429 C CA . ALA A 1 196 ? 8.800 -8.262 -12.699 1.00 88.38 196 ALA A CA 1
ATOM 1430 C C . ALA A 1 196 ? 8.952 -9.774 -12.510 1.00 88.38 196 ALA A C 1
ATOM 1432 O O . ALA A 1 196 ? 8.408 -10.377 -11.589 1.00 88.38 196 ALA A O 1
ATOM 1433 N N . GLN A 1 197 ? 9.779 -10.378 -13.362 1.00 86.69 197 GLN A N 1
ATOM 1434 C CA . GLN A 1 197 ? 10.139 -11.797 -13.274 1.00 86.69 197 GLN A CA 1
ATOM 1435 C C . GLN A 1 197 ? 11.398 -12.039 -12.426 1.00 86.69 197 GLN A C 1
ATOM 1437 O O . GLN A 1 197 ? 11.923 -13.150 -12.394 1.00 86.69 197 GLN A O 1
ATOM 1442 N N . VAL A 1 198 ? 11.909 -10.996 -11.769 1.00 89.12 198 VAL A N 1
ATOM 1443 C CA . VAL A 1 198 ? 13.047 -11.076 -10.848 1.00 89.12 198 VAL A CA 1
ATOM 1444 C C . VAL A 1 198 ? 12.554 -11.017 -9.400 1.00 89.12 198 VAL A C 1
ATOM 1446 O O . VAL A 1 198 ? 11.502 -10.428 -9.142 1.00 89.12 198 VAL A O 1
ATOM 1449 N N . PRO A 1 199 ? 13.284 -11.604 -8.437 1.00 91.62 199 PRO A N 1
ATOM 1450 C CA . PRO A 1 199 ? 12.969 -11.427 -7.025 1.00 91.62 199 PRO A CA 1
ATOM 1451 C C . PRO A 1 199 ? 13.055 -9.950 -6.616 1.00 91.62 199 PRO A C 1
ATOM 1453 O O . PRO A 1 199 ? 14.073 -9.311 -6.857 1.00 91.62 199 PRO A O 1
ATOM 1456 N N . LEU A 1 200 ? 12.001 -9.444 -5.971 1.00 94.50 200 LEU A N 1
ATOM 1457 C CA . LEU A 1 200 ? 11.915 -8.089 -5.409 1.00 94.50 200 LEU A CA 1
ATOM 1458 C C . LEU A 1 200 ? 11.875 -8.166 -3.875 1.00 94.50 200 LEU A C 1
ATOM 1460 O O . LEU A 1 200 ? 10.849 -7.932 -3.235 1.00 94.50 200 LEU A O 1
ATOM 1464 N N . THR A 1 201 ? 12.967 -8.649 -3.288 1.00 95.62 201 THR A N 1
ATOM 1465 C CA . THR A 1 201 ? 13.066 -8.931 -1.849 1.00 95.62 201 THR A CA 1
ATOM 1466 C C . THR A 1 201 ? 13.127 -7.645 -1.033 1.00 95.62 201 THR A C 1
ATOM 1468 O O . THR A 1 201 ? 12.525 -7.580 0.037 1.00 95.62 201 THR A O 1
ATOM 1471 N N . ASN A 1 202 ? 13.815 -6.621 -1.534 1.00 96.00 202 ASN A N 1
ATOM 1472 C CA . ASN A 1 202 ? 13.958 -5.343 -0.851 1.00 96.00 202 ASN A CA 1
ATOM 1473 C C . ASN A 1 202 ? 12.646 -4.559 -0.870 1.00 96.00 202 ASN A C 1
ATOM 1475 O O . ASN A 1 202 ? 12.239 -4.081 0.182 1.00 96.00 202 ASN A O 1
ATOM 1479 N N . PHE A 1 203 ? 11.909 -4.543 -1.986 1.00 95.81 203 PHE A N 1
ATOM 1480 C CA . PHE A 1 203 ? 10.548 -3.986 -1.998 1.00 95.81 203 PHE A CA 1
ATOM 1481 C C . PHE A 1 203 ? 9.597 -4.684 -1.021 1.00 95.81 203 PHE A C 1
ATOM 1483 O O . PHE A 1 203 ? 8.851 -4.023 -0.302 1.00 95.81 203 PHE A O 1
ATOM 1490 N N . LYS A 1 204 ? 9.634 -6.022 -0.956 1.00 96.38 204 LYS A N 1
ATOM 1491 C CA . LYS A 1 204 ? 8.816 -6.783 0.003 1.00 96.38 204 LYS A CA 1
ATOM 1492 C C . LYS A 1 204 ? 9.205 -6.487 1.448 1.00 96.38 204 LYS A C 1
ATOM 1494 O O . LYS A 1 204 ? 8.323 -6.330 2.285 1.00 96.38 204 LYS A O 1
ATOM 1499 N N . ARG A 1 205 ? 10.508 -6.386 1.736 1.00 95.94 205 ARG A N 1
ATOM 1500 C CA . ARG A 1 205 ? 11.015 -6.008 3.063 1.00 95.94 205 ARG A CA 1
ATOM 1501 C C . ARG A 1 205 ? 10.585 -4.591 3.436 1.00 95.94 205 ARG A C 1
ATOM 1503 O O . ARG A 1 205 ? 10.130 -4.396 4.555 1.00 95.94 205 ARG A O 1
ATOM 1510 N N . LEU A 1 206 ? 10.687 -3.641 2.508 1.00 96.81 206 LEU A N 1
ATOM 1511 C CA . LEU A 1 206 ? 10.270 -2.254 2.706 1.00 96.81 206 LEU A CA 1
ATOM 1512 C C . LEU A 1 206 ? 8.778 -2.162 3.038 1.00 96.81 206 LEU A C 1
ATOM 1514 O O . LEU A 1 206 ? 8.418 -1.567 4.047 1.00 96.81 206 LEU A O 1
ATOM 1518 N N . ALA A 1 207 ? 7.926 -2.803 2.231 1.00 96.56 207 ALA A N 1
ATOM 1519 C CA . ALA A 1 207 ? 6.482 -2.827 2.452 1.00 96.56 207 ALA A CA 1
ATOM 1520 C C . ALA A 1 207 ? 6.127 -3.423 3.818 1.00 96.56 207 ALA A C 1
ATOM 1522 O O . ALA A 1 207 ? 5.447 -2.777 4.614 1.00 96.56 207 ALA A O 1
ATOM 1523 N N . ALA A 1 208 ? 6.680 -4.599 4.136 1.00 93.12 208 ALA A N 1
ATOM 1524 C CA . ALA A 1 208 ? 6.467 -5.243 5.429 1.00 93.12 208 ALA A CA 1
ATOM 1525 C C . ALA A 1 208 ? 6.987 -4.391 6.599 1.00 93.12 208 ALA A C 1
ATOM 1527 O O . ALA A 1 208 ? 6.362 -4.343 7.652 1.00 93.12 208 ALA A O 1
ATOM 1528 N N . GLY A 1 209 ? 8.110 -3.692 6.421 1.00 91.56 209 GLY A N 1
ATOM 1529 C CA . GLY A 1 209 ? 8.661 -2.779 7.420 1.00 91.56 209 GLY A CA 1
ATOM 1530 C C . GLY A 1 209 ? 7.831 -1.509 7.616 1.00 91.56 209 GLY A C 1
ATOM 1531 O O . GLY A 1 209 ? 7.888 -0.923 8.689 1.00 91.56 209 GLY A O 1
ATOM 1532 N N . ALA A 1 210 ? 7.045 -1.102 6.619 1.00 93.25 210 ALA A N 1
ATOM 1533 C CA . ALA A 1 210 ? 6.236 0.115 6.633 1.00 93.25 210 ALA A CA 1
ATOM 1534 C C . ALA A 1 210 ? 4.739 -0.125 6.908 1.00 93.25 210 ALA A C 1
ATOM 1536 O O . ALA A 1 210 ? 3.964 0.826 6.898 1.00 93.25 210 ALA A O 1
ATOM 1537 N N . GLY A 1 211 ? 4.303 -1.367 7.150 1.00 90.19 211 GLY A N 1
ATOM 1538 C CA . GLY A 1 211 ? 2.884 -1.659 7.413 1.00 90.19 211 GLY A CA 1
ATOM 1539 C C . GLY A 1 211 ? 2.031 -1.962 6.186 1.00 90.19 211 GLY A C 1
ATOM 1540 O O . GLY A 1 211 ? 0.811 -1.940 6.310 1.00 90.19 211 GLY A O 1
ATOM 1541 N N . GLY A 1 212 ? 2.636 -2.233 5.028 1.00 93.75 212 GLY A N 1
ATOM 1542 C CA . GLY A 1 212 ? 1.916 -2.571 3.801 1.00 93.75 212 GLY A CA 1
ATOM 1543 C C . GLY A 1 212 ? 2.434 -3.831 3.111 1.00 93.75 212 GLY A C 1
ATOM 1544 O O . GLY A 1 212 ? 3.165 -4.635 3.691 1.00 93.75 212 GLY A O 1
ATOM 1545 N N . ASN A 1 213 ? 2.043 -4.006 1.847 1.00 94.19 213 ASN A N 1
ATOM 1546 C CA . ASN A 1 213 ? 2.315 -5.214 1.067 1.00 94.19 213 ASN A CA 1
ATOM 1547 C C . ASN A 1 213 ? 2.847 -4.902 -0.337 1.00 94.19 213 ASN A C 1
ATOM 1549 O O . ASN A 1 213 ? 2.361 -4.003 -1.022 1.00 94.19 213 ASN A O 1
ATOM 1553 N N . PHE A 1 214 ? 3.819 -5.697 -0.798 1.00 95.94 214 PHE A N 1
ATOM 1554 C CA . PHE A 1 214 ? 4.336 -5.614 -2.165 1.00 95.94 214 PHE A CA 1
ATOM 1555 C C . PHE A 1 214 ? 4.041 -6.890 -2.958 1.00 95.94 214 PHE A C 1
ATOM 1557 O O . PHE A 1 214 ? 4.583 -7.968 -2.684 1.00 95.94 214 PHE A O 1
ATOM 1564 N N . HIS A 1 215 ? 3.206 -6.756 -3.982 1.00 95.00 215 HIS A N 1
ATOM 1565 C CA . HIS A 1 215 ? 2.710 -7.848 -4.802 1.00 95.00 215 HIS A CA 1
ATOM 1566 C C . HIS A 1 215 ? 3.541 -8.009 -6.074 1.00 95.00 215 HIS A C 1
ATOM 1568 O O . HIS A 1 215 ? 3.785 -7.061 -6.819 1.00 95.00 215 HIS A O 1
ATOM 1574 N N . THR A 1 216 ? 3.937 -9.245 -6.367 1.00 94.56 216 THR A N 1
ATOM 1575 C CA . THR A 1 216 ? 4.467 -9.615 -7.683 1.00 94.56 216 THR A CA 1
ATOM 1576 C C . THR A 1 216 ? 3.391 -10.407 -8.409 1.00 94.56 216 THR A C 1
ATOM 1578 O O . THR A 1 216 ? 3.061 -11.516 -7.989 1.00 94.56 216 THR A O 1
ATOM 1581 N N . ILE A 1 217 ? 2.831 -9.839 -9.473 1.00 93.69 217 ILE A N 1
ATOM 1582 C CA . ILE A 1 217 ? 1.788 -10.478 -10.276 1.00 93.69 217 ILE A CA 1
ATOM 1583 C C . ILE A 1 217 ? 2.402 -11.180 -11.486 1.00 93.69 217 ILE A C 1
ATOM 1585 O O . ILE A 1 217 ? 3.320 -10.670 -12.129 1.00 93.69 217 ILE A O 1
ATOM 1589 N N . ALA A 1 218 ? 1.883 -12.363 -11.811 1.00 89.62 218 ALA A N 1
ATOM 1590 C CA . ALA A 1 218 ? 2.392 -13.162 -12.922 1.00 89.62 218 ALA A CA 1
ATOM 1591 C C . ALA A 1 218 ? 1.948 -12.616 -14.287 1.00 89.62 218 ALA A C 1
ATOM 1593 O O . ALA A 1 218 ? 2.674 -12.757 -15.273 1.00 89.62 218 ALA A O 1
ATOM 1594 N N . ALA A 1 219 ? 0.759 -12.008 -14.360 1.00 88.94 219 ALA A N 1
ATOM 1595 C CA . ALA A 1 219 ? 0.209 -11.479 -15.597 1.00 88.94 219 ALA A CA 1
ATOM 1596 C C . ALA A 1 219 ? -0.338 -10.050 -15.415 1.00 88.94 219 ALA A C 1
ATOM 1598 O O . ALA A 1 219 ? -1.062 -9.790 -14.458 1.00 88.94 219 ALA A O 1
ATOM 1599 N N . PRO A 1 220 ? -0.112 -9.142 -16.386 1.00 88.56 220 PRO A N 1
ATOM 1600 C CA . PRO A 1 220 ? -0.690 -7.793 -16.400 1.00 88.56 220 PRO A CA 1
ATOM 1601 C C . PRO A 1 220 ? -2.204 -7.719 -16.175 1.00 88.56 220 PRO A C 1
ATOM 1603 O O . PRO A 1 220 ? -2.705 -6.733 -15.647 1.00 88.56 220 PRO A O 1
ATOM 1606 N N . ARG A 1 221 ? -2.946 -8.758 -16.580 1.00 90.44 221 ARG A N 1
ATOM 1607 C CA . ARG A 1 221 ? -4.406 -8.831 -16.404 1.00 90.44 221 ARG A CA 1
ATOM 1608 C C . ARG A 1 221 ? -4.839 -8.909 -14.936 1.00 90.44 221 ARG A C 1
ATOM 1610 O O . ARG A 1 221 ? -5.983 -8.589 -14.643 1.00 90.44 221 ARG A O 1
ATOM 1617 N N . ASP A 1 222 ? -3.943 -9.328 -14.046 1.00 93.00 222 ASP A N 1
ATOM 1618 C CA . ASP A 1 222 ? -4.230 -9.483 -12.620 1.00 93.00 222 ASP A CA 1
ATOM 1619 C C . ASP A 1 222 ? -4.074 -8.144 -11.868 1.00 93.00 222 ASP A C 1
ATOM 1621 O O . ASP A 1 222 ? -4.528 -8.023 -10.732 1.00 93.00 222 ASP A O 1
ATOM 1625 N N . LEU A 1 223 ? -3.493 -7.117 -12.514 1.00 94.12 223 LEU A N 1
ATOM 1626 C CA . LEU A 1 223 ? -3.216 -5.806 -11.918 1.00 94.12 223 LEU A CA 1
ATOM 1627 C C . LEU A 1 223 ? -4.468 -5.171 -11.309 1.00 94.12 223 LEU A C 1
ATOM 1629 O O . LEU A 1 223 ? -4.437 -4.762 -10.156 1.00 94.12 223 LEU A O 1
ATOM 1633 N N . SER A 1 224 ? -5.569 -5.124 -12.059 1.00 94.25 224 SER A N 1
ATOM 1634 C CA . SER A 1 224 ? -6.831 -4.528 -11.607 1.00 94.25 224 SER A CA 1
ATOM 1635 C C . SER A 1 224 ? -7.366 -5.200 -10.338 1.00 94.25 224 SER A C 1
ATOM 1637 O O . SER A 1 224 ? -7.696 -4.514 -9.377 1.00 94.25 224 SER A O 1
ATOM 1639 N N . GLY A 1 225 ? -7.359 -6.537 -10.288 1.00 94.25 225 GLY A N 1
ATOM 1640 C CA . GLY A 1 225 ? -7.792 -7.284 -9.105 1.00 94.25 225 GLY A CA 1
ATOM 1641 C C . GLY A 1 225 ? -6.865 -7.098 -7.900 1.00 94.25 225 GLY A C 1
ATOM 1642 O O . GLY A 1 225 ? -7.337 -7.025 -6.771 1.00 94.25 225 GLY A O 1
ATOM 1643 N N . THR A 1 226 ? -5.550 -6.984 -8.117 1.00 95.19 226 THR A N 1
ATOM 1644 C CA . THR A 1 226 ? -4.597 -6.680 -7.033 1.00 95.19 226 THR A CA 1
ATOM 1645 C C . THR A 1 226 ? -4.784 -5.263 -6.493 1.00 95.19 226 THR A C 1
ATOM 1647 O O . THR A 1 226 ? -4.777 -5.065 -5.284 1.00 95.19 226 THR A O 1
ATOM 1650 N N . MET A 1 227 ? -4.997 -4.286 -7.370 1.00 95.69 227 MET A N 1
ATOM 1651 C CA . MET A 1 227 ? -5.222 -2.889 -6.995 1.00 95.69 227 MET A CA 1
ATOM 1652 C C . MET A 1 227 ? -6.503 -2.708 -6.175 1.00 95.69 227 MET A C 1
ATOM 1654 O O . MET A 1 227 ? -6.494 -2.054 -5.138 1.00 95.69 227 MET A O 1
ATOM 1658 N N . ASP A 1 228 ? -7.578 -3.367 -6.594 1.00 94.88 228 ASP A N 1
ATOM 1659 C CA . ASP A 1 228 ? -8.840 -3.466 -5.859 1.00 94.88 228 ASP A CA 1
ATOM 1660 C C . ASP A 1 228 ? -8.675 -4.125 -4.478 1.00 94.88 228 ASP A C 1
ATOM 1662 O O . ASP A 1 228 ? -9.236 -3.667 -3.483 1.00 94.88 228 ASP A O 1
ATOM 1666 N N . ALA A 1 229 ? -7.858 -5.180 -4.384 1.00 94.19 229 ALA A N 1
ATOM 1667 C CA . ALA A 1 229 ? -7.545 -5.811 -3.105 1.00 94.19 229 ALA A CA 1
ATOM 1668 C C . ALA A 1 229 ? -6.777 -4.871 -2.161 1.00 94.19 229 ALA A C 1
ATOM 1670 O O . ALA A 1 229 ? -7.138 -4.793 -0.989 1.00 94.19 229 ALA A O 1
ATOM 1671 N N . ILE A 1 230 ? -5.788 -4.125 -2.669 1.00 96.00 230 ILE A N 1
ATOM 1672 C CA . ILE A 1 230 ? -5.040 -3.128 -1.884 1.00 96.00 230 ILE A CA 1
ATOM 1673 C C . ILE A 1 230 ? -5.981 -2.043 -1.355 1.00 96.00 230 ILE A C 1
ATOM 1675 O O . ILE A 1 230 ? -5.934 -1.716 -0.173 1.00 96.00 230 ILE A O 1
ATOM 1679 N N . GLY A 1 231 ? -6.859 -1.494 -2.197 1.00 95.38 231 GLY A N 1
ATOM 1680 C CA . GLY A 1 231 ? -7.786 -0.454 -1.751 1.00 95.38 231 GLY A CA 1
ATOM 1681 C C . GLY A 1 231 ? -8.784 -0.951 -0.699 1.00 95.38 231 GLY A C 1
ATOM 1682 O O . GLY A 1 231 ? -8.975 -0.291 0.323 1.00 95.38 231 GLY A O 1
ATOM 1683 N N . ARG A 1 232 ? -9.322 -2.171 -0.853 1.00 93.88 232 ARG A N 1
ATOM 1684 C CA . ARG A 1 232 ? -10.122 -2.814 0.208 1.00 93.88 232 ARG A CA 1
ATOM 1685 C C . ARG A 1 232 ? -9.338 -3.017 1.498 1.00 93.88 232 ARG A C 1
ATOM 1687 O O . ARG A 1 232 ? -9.897 -2.821 2.575 1.00 93.88 232 ARG A O 1
ATOM 1694 N N . GLU A 1 233 ? -8.081 -3.443 1.400 1.00 94.50 233 GLU A N 1
ATOM 1695 C CA . GLU A 1 233 ? -7.215 -3.633 2.563 1.00 94.50 233 GLU A CA 1
ATOM 1696 C C . GLU A 1 233 ? -7.082 -2.321 3.340 1.00 94.50 233 GLU A C 1
ATOM 1698 O O . GLU A 1 233 ? -7.407 -2.273 4.525 1.00 94.50 233 GLU A O 1
ATOM 1703 N N . LEU A 1 234 ? -6.708 -1.246 2.646 1.00 94.69 234 LEU A N 1
ATOM 1704 C CA . LEU A 1 234 ? -6.547 0.098 3.198 1.00 94.69 234 LEU A CA 1
ATOM 1705 C C . LEU A 1 234 ? -7.830 0.655 3.846 1.00 94.69 234 LEU A C 1
ATOM 1707 O O . LEU A 1 234 ? -7.766 1.361 4.863 1.00 94.69 234 LEU A O 1
ATOM 1711 N N . GLY A 1 235 ? -8.990 0.315 3.275 1.00 93.25 235 GLY A N 1
ATOM 1712 C CA . GLY A 1 235 ? -10.315 0.689 3.774 1.00 93.25 235 GLY A CA 1
ATOM 1713 C C . GLY A 1 235 ? -10.834 -0.152 4.948 1.00 93.25 235 GLY A C 1
ATOM 1714 O O . GLY A 1 235 ? -11.840 0.217 5.548 1.00 93.25 235 GLY A O 1
ATOM 1715 N N . THR A 1 236 ? -10.165 -1.255 5.305 1.00 93.62 236 THR A N 1
ATOM 1716 C CA . THR A 1 236 ? -10.639 -2.228 6.316 1.00 93.62 236 THR A CA 1
ATOM 1717 C C . THR A 1 236 ? -9.640 -2.405 7.469 1.00 93.62 236 THR A C 1
ATOM 1719 O O . THR A 1 236 ? -9.521 -3.472 8.070 1.00 93.62 236 THR A O 1
ATOM 1722 N N . GLN A 1 237 ? -8.875 -1.361 7.782 1.00 94.44 237 GLN A N 1
ATOM 1723 C CA . GLN A 1 237 ? -7.895 -1.391 8.871 1.00 94.44 237 GLN A CA 1
ATOM 1724 C C . GLN A 1 237 ? -8.528 -0.950 10.193 1.00 94.44 237 GLN A C 1
ATOM 1726 O O . GLN A 1 237 ? -9.537 -0.244 10.210 1.00 94.44 237 GLN A O 1
ATOM 1731 N N . TYR A 1 238 ? -7.912 -1.337 11.307 1.00 94.56 238 TYR A N 1
ATOM 1732 C CA . TYR A 1 238 ? -8.372 -1.011 12.656 1.00 94.56 238 TYR A CA 1
ATOM 1733 C C . TYR A 1 238 ? -7.293 -0.280 13.439 1.00 94.56 238 TYR A C 1
ATOM 1735 O O . TYR A 1 238 ? -6.103 -0.540 13.269 1.00 94.56 238 TYR A O 1
ATOM 1743 N N . ILE A 1 239 ? -7.719 0.600 14.337 1.00 93.88 239 ILE A N 1
ATOM 1744 C CA . ILE A 1 239 ? -6.883 1.181 15.378 1.00 93.88 239 ILE A CA 1
ATOM 1745 C C . ILE A 1 239 ? -7.148 0.429 16.677 1.00 93.88 239 ILE A C 1
ATOM 1747 O O . ILE A 1 239 ? -8.258 0.435 17.211 1.00 93.88 239 ILE A O 1
ATOM 1751 N N . LEU A 1 240 ? -6.100 -0.197 17.201 1.00 94.31 240 LEU A N 1
ATOM 1752 C CA . LEU A 1 240 ? -6.079 -0.778 18.535 1.00 94.31 240 LEU A CA 1
ATOM 1753 C C . LEU A 1 240 ? -5.486 0.253 19.489 1.00 94.31 240 LEU A C 1
ATOM 1755 O O . LEU A 1 240 ? -4.378 0.735 19.261 1.00 94.31 240 LEU A O 1
ATOM 1759 N N . SER A 1 241 ? -6.208 0.594 20.549 1.00 92.62 241 SER A N 1
ATOM 1760 C CA . SER A 1 241 ? -5.702 1.453 21.626 1.00 92.62 241 SER A CA 1
ATOM 1761 C C . SER A 1 241 ? -5.357 0.600 22.838 1.00 92.62 241 SER A C 1
ATOM 1763 O O . SER A 1 241 ? -6.077 -0.357 23.105 1.00 92.62 241 SER A O 1
ATOM 1765 N N . PHE A 1 242 ? -4.317 0.962 23.587 1.00 89.00 242 PHE A N 1
ATOM 1766 C CA . PHE A 1 242 ? -3.867 0.262 24.801 1.00 89.00 242 PHE A CA 1
ATOM 1767 C C . PHE A 1 242 ? -3.873 1.195 26.018 1.00 89.00 242 PHE A C 1
ATOM 1769 O O . PHE A 1 242 ? -3.771 2.417 25.853 1.00 89.00 242 PHE A O 1
ATOM 1776 N N . SER A 1 243 ? -4.003 0.615 27.216 1.00 78.75 243 SER A N 1
ATOM 1777 C CA . SER A 1 243 ? -3.965 1.309 28.517 1.00 78.75 243 SER A CA 1
ATOM 1778 C C . SER A 1 243 ? -2.644 1.137 29.254 1.00 78.75 243 SER A C 1
ATOM 1780 O O . SER A 1 243 ? -2.101 0.012 29.204 1.00 78.75 243 SER A O 1
#

pLDDT: mean 80.89, std 21.84, range [23.98, 97.94]

Solvent-accessible surface area (backbone atoms only — not comparable to full-atom values): 14103 Å² total; per-residue (Å²): 142,81,82,86,81,82,84,76,80,83,70,91,68,82,77,81,70,85,65,75,78,43,85,43,65,68,78,80,95,64,102,56,101,60,84,72,61,56,45,34,52,41,65,48,54,49,100,87,66,48,59,52,74,90,77,51,55,92,79,61,84,52,66,58,96,86,40,75,56,59,70,68,44,56,44,76,44,79,49,48,32,31,33,42,36,39,40,33,72,50,82,60,53,70,69,53,51,53,54,15,49,52,42,21,58,71,41,43,40,92,82,39,46,78,47,80,42,80,59,96,68,66,60,66,58,53,52,53,50,50,51,53,52,42,57,75,67,68,42,54,60,28,31,41,36,36,40,26,40,40,68,43,72,42,82,61,92,61,101,53,102,78,62,78,42,55,75,38,76,43,49,64,78,82,66,52,67,59,51,18,46,52,29,27,72,68,52,25,31,27,35,32,42,22,62,59,94,58,83,48,63,50,48,36,49,30,8,50,56,18,57,34,51,49,45,73,40,94,48,65,83,49,46,35,63,50,34,34,50,50,24,45,37,66,54,36,24,30,36,38,31,36,112

Nearest PDB structures (foldseek):
  5xsj-assembly1_X-2  TM=6.018E-01  e=2.402E-01  Clostridium beijerinckii NCIMB 8052
  5xsd-assembly1_B  TM=6.190E-01  e=3.073E-01  Clostridium beijerinckii NCIMB 8052
  5xss-assembly3_B  TM=4.534E-01  e=2.889E-01  Clostridium beijerinckii NCIMB 8052
  6xsr-assembly1_A  TM=3.095E-01  e=3.931E-01  Rattus norvegicus
  3o2j-assembly1_B  TM=2.821E-01  e=1.949E+00  Rattus norvegicus

Sequence (243 aa):
MTAPINTGHWLPGRCLAAAGFVVVALSSSSTGSAQTPTRLLVTVLDETGAPVAGLTRDEFTVRLDDVELDLAGVEPATTTMQVVAIFEGLAVTQQQLTSALSQFIESLDDASIVDMQSVDGELDAAIIEAIVDLSARAAPRPVILMLGQASEIAPSSLPSSQVRGRRRATDLDGDIDGLATSLREHGILFYGVSTAQVPLTNFKRLAAGAGGNFHTIAAPRDLSGTMDAIGRELGTQYILSFS

Mean predicted aligned error: 10.49 Å